Protein AF-A0A1F9WQW7-F1 (afdb_monomer_lite)

Radius of gyration: 19.11 Å; chains: 1; bounding box: 48×45×47 Å

Structure (mmCIF, N/CA/C/O backbone):
data_AF-A0A1F9WQW7-F1
#
_entry.id   AF-A0A1F9WQW7-F1
#
loop_
_atom_site.group_PDB
_atom_site.id
_atom_site.type_symbol
_atom_site.label_atom_id
_atom_site.label_alt_id
_atom_site.label_comp_id
_atom_site.label_asym_id
_atom_site.label_entity_id
_atom_site.label_seq_id
_atom_site.pdbx_PDB_ins_code
_atom_site.Cartn_x
_atom_site.Cartn_y
_atom_site.Cartn_z
_atom_site.occupancy
_atom_site.B_iso_or_equiv
_atom_site.auth_seq_id
_atom_site.auth_comp_id
_atom_site.auth_asym_id
_atom_site.auth_atom_id
_atom_site.pdbx_PDB_model_num
ATOM 1 N N . MET A 1 1 ? -14.491 11.267 7.830 1.00 87.56 1 MET A N 1
ATOM 2 C CA . MET A 1 1 ? -14.422 10.087 6.926 1.00 87.56 1 MET A CA 1
ATOM 3 C C . MET A 1 1 ? -15.070 10.315 5.569 1.00 87.56 1 MET A C 1
ATOM 5 O O . MET A 1 1 ? -14.328 10.381 4.604 1.00 87.56 1 MET A O 1
ATOM 9 N N . ARG A 1 2 ? -16.408 10.404 5.448 1.00 90.81 2 ARG A N 1
ATOM 10 C CA . ARG A 1 2 ? -17.080 10.563 4.139 1.00 90.81 2 ARG A CA 1
ATOM 11 C C . ARG A 1 2 ? -16.592 11.806 3.393 1.00 90.81 2 ARG A C 1
ATOM 13 O O . ARG A 1 2 ? -16.119 11.692 2.269 1.00 90.81 2 ARG A O 1
ATOM 20 N N . GLU A 1 3 ? -16.683 12.964 4.043 1.00 91.69 3 GLU A N 1
ATOM 21 C CA . GLU A 1 3 ? -16.240 14.248 3.486 1.00 91.69 3 GLU A CA 1
ATOM 22 C C . GLU A 1 3 ? -14.750 14.209 3.146 1.00 91.69 3 GLU A C 1
ATOM 24 O O . GLU A 1 3 ? -14.382 14.403 1.995 1.00 91.69 3 GLU A O 1
ATOM 29 N N . THR A 1 4 ? -13.905 13.814 4.101 1.00 91.94 4 THR A N 1
ATOM 30 C CA . THR A 1 4 ? -12.459 13.648 3.904 1.00 91.94 4 THR A CA 1
ATOM 31 C C . THR A 1 4 ? -12.105 12.745 2.721 1.00 91.94 4 THR A C 1
ATOM 33 O O . THR A 1 4 ? -11.249 13.094 1.911 1.00 91.94 4 THR A O 1
ATOM 36 N N . HIS A 1 5 ? -12.758 11.582 2.588 1.00 92.69 5 HIS A N 1
ATOM 37 C CA . HIS A 1 5 ? -12.550 10.668 1.461 1.00 92.69 5 HIS A CA 1
ATOM 38 C C . HIS A 1 5 ? -12.894 11.354 0.147 1.00 92.69 5 HIS A C 1
ATOM 40 O O . HIS A 1 5 ? -12.098 11.306 -0.788 1.00 92.69 5 HIS A O 1
ATOM 46 N N . ASN A 1 6 ? -14.067 11.981 0.083 1.00 92.88 6 ASN A N 1
ATOM 47 C CA . ASN A 1 6 ? -14.560 12.633 -1.120 1.00 92.88 6 ASN A CA 1
ATOM 48 C C . ASN A 1 6 ? -13.647 13.790 -1.552 1.00 92.88 6 ASN A C 1
ATOM 50 O O . ASN A 1 6 ? -13.302 13.876 -2.730 1.00 92.88 6 ASN A O 1
ATOM 54 N N . THR A 1 7 ? -13.172 14.597 -0.600 1.00 92.75 7 THR A N 1
ATOM 55 C CA . THR A 1 7 ? -12.197 15.672 -0.831 1.00 92.75 7 THR A CA 1
ATOM 56 C C . THR A 1 7 ? -10.881 15.125 -1.382 1.00 92.75 7 THR A C 1
ATOM 58 O O . THR A 1 7 ? -10.454 15.512 -2.465 1.00 92.75 7 THR A O 1
ATOM 61 N N . ILE A 1 8 ? -10.268 14.156 -0.697 1.00 89.25 8 ILE A N 1
ATOM 62 C CA . ILE A 1 8 ? -8.972 13.567 -1.084 1.00 89.25 8 ILE A CA 1
ATOM 63 C C . ILE A 1 8 ? -9.035 12.891 -2.455 1.00 89.25 8 ILE A C 1
ATOM 65 O O . ILE A 1 8 ? -8.079 12.904 -3.229 1.00 89.25 8 ILE A O 1
ATOM 69 N N . ARG A 1 9 ? -10.154 12.229 -2.751 1.00 87.56 9 ARG A N 1
ATOM 70 C CA . ARG A 1 9 ? -10.344 11.475 -3.992 1.00 87.56 9 ARG A CA 1
ATOM 71 C C . ARG A 1 9 ? -10.948 12.322 -5.113 1.00 87.56 9 ARG A C 1
ATOM 73 O O . ARG A 1 9 ? -11.071 11.803 -6.219 1.00 87.56 9 ARG A O 1
ATOM 80 N N . ASN A 1 10 ? -11.316 13.573 -4.831 1.00 91.38 10 ASN A N 1
ATOM 81 C CA . ASN A 1 10 ? -12.055 14.466 -5.722 1.00 91.38 10 ASN A CA 1
ATOM 82 C C . ASN A 1 10 ? -13.257 13.763 -6.386 1.00 91.38 10 ASN A C 1
ATOM 84 O O . ASN A 1 10 ? -13.368 13.668 -7.609 1.00 91.38 10 ASN A O 1
ATOM 88 N N . THR A 1 11 ? -14.114 13.152 -5.566 1.00 92.75 11 THR A N 1
ATOM 89 C CA . THR A 1 11 ? -15.250 12.334 -6.021 1.00 92.75 11 THR A CA 1
ATOM 90 C C . THR A 1 11 ? -16.325 12.228 -4.938 1.00 92.75 11 THR A C 1
ATOM 92 O O . THR A 1 11 ? -16.041 12.465 -3.775 1.00 92.75 11 THR A O 1
ATOM 95 N N . ASN A 1 12 ? -17.538 11.791 -5.287 1.00 94.06 12 ASN A N 1
ATOM 96 C CA . ASN A 1 12 ? -18.618 11.478 -4.339 1.00 94.06 12 ASN A CA 1
ATOM 97 C C . ASN A 1 12 ? -18.817 9.958 -4.217 1.00 94.06 12 ASN A C 1
ATOM 99 O O . ASN A 1 12 ? -19.909 9.435 -4.437 1.00 94.06 12 ASN A O 1
ATOM 103 N N . SER A 1 13 ? -17.732 9.221 -3.961 1.00 94.75 13 SER A N 1
ATOM 104 C CA . SER A 1 13 ? -17.704 7.757 -4.106 1.00 94.75 13 SER A CA 1
ATOM 105 C C . SER A 1 13 ? -17.695 6.978 -2.792 1.00 94.75 13 SER A C 1
ATOM 107 O O . SER A 1 13 ? -17.611 5.751 -2.848 1.00 94.75 13 SER A O 1
ATOM 109 N N . TRP A 1 14 ? -17.722 7.643 -1.631 1.00 92.88 14 TRP A N 1
ATOM 110 C CA . TRP A 1 14 ? -17.668 6.955 -0.336 1.00 92.88 14 TRP A CA 1
ATOM 111 C C . TRP A 1 14 ? -18.787 5.915 -0.186 1.00 92.88 14 TRP A C 1
ATOM 113 O O . TRP A 1 14 ? -18.498 4.753 0.083 1.00 92.88 14 TRP A O 1
ATOM 123 N N . ASP A 1 15 ? -20.039 6.304 -0.441 1.00 94.00 15 ASP A N 1
ATOM 124 C CA . ASP A 1 15 ? -21.191 5.397 -0.316 1.00 94.00 15 ASP A CA 1
ATOM 125 C C . ASP A 1 15 ? -21.073 4.204 -1.240 1.00 94.00 15 ASP A C 1
ATOM 127 O O . ASP A 1 15 ? -21.130 3.069 -0.790 1.00 94.00 15 ASP A O 1
ATOM 131 N N . LYS A 1 16 ? -20.764 4.460 -2.514 1.00 95.31 16 LYS A N 1
ATOM 132 C CA . LYS A 1 16 ? -20.564 3.402 -3.506 1.00 95.31 16 LYS A CA 1
ATOM 133 C C . LYS A 1 16 ? -19.487 2.404 -3.071 1.00 95.31 16 LYS A C 1
ATOM 135 O O . LYS A 1 16 ? -19.619 1.212 -3.329 1.00 95.31 16 LYS A O 1
ATOM 140 N N . ALA A 1 17 ? -18.419 2.874 -2.423 1.00 93.06 17 ALA A N 1
ATOM 141 C CA . ALA A 1 17 ? -17.364 2.003 -1.913 1.00 93.06 17 ALA A CA 1
ATOM 142 C C . ALA A 1 17 ? -17.833 1.154 -0.717 1.00 93.06 17 ALA A C 1
ATOM 144 O O . ALA A 1 17 ? -17.478 -0.022 -0.634 1.00 93.06 17 ALA A O 1
ATOM 145 N N . VAL A 1 18 ? -18.632 1.729 0.187 1.00 92.31 18 VAL A N 1
ATOM 146 C CA . VAL A 1 18 ? -19.205 1.027 1.347 1.00 92.31 18 VAL A CA 1
ATOM 147 C C . VAL A 1 18 ? -20.281 0.022 0.918 1.00 92.31 18 VAL A C 1
ATOM 149 O O . VAL A 1 18 ? -20.263 -1.118 1.378 1.00 92.31 18 VAL A O 1
ATOM 152 N N . ASP A 1 19 ? -21.155 0.390 -0.015 1.00 94.12 19 ASP A N 1
ATOM 153 C CA . ASP A 1 19 ? -22.188 -0.494 -0.562 1.00 94.12 19 ASP A CA 1
ATOM 154 C C . ASP A 1 19 ? -21.560 -1.702 -1.263 1.00 94.12 19 ASP A C 1
ATOM 156 O O . ASP A 1 19 ? -21.925 -2.847 -0.992 1.00 94.12 19 ASP A O 1
ATOM 160 N N . LEU A 1 20 ? -20.539 -1.467 -2.098 1.00 94.00 20 LEU A N 1
ATOM 161 C CA . LEU A 1 20 ? -19.798 -2.541 -2.759 1.00 94.00 20 LEU A CA 1
ATOM 162 C C . LEU A 1 20 ? -19.117 -3.467 -1.744 1.00 94.00 20 LEU A C 1
ATOM 164 O O . LEU A 1 20 ? -19.114 -4.684 -1.916 1.00 94.00 20 LEU A O 1
ATOM 168 N N . LEU A 1 21 ? -18.542 -2.915 -0.676 1.00 92.25 21 LEU A N 1
ATOM 169 C CA . LEU A 1 21 ? -17.948 -3.700 0.404 1.00 92.25 21 LEU A CA 1
ATOM 170 C C . LEU A 1 21 ? -18.985 -4.638 1.048 1.00 92.25 21 LEU A C 1
ATOM 172 O O . LEU A 1 21 ? -18.699 -5.827 1.233 1.00 92.25 21 LEU A O 1
ATOM 176 N N . TYR A 1 22 ? -20.187 -4.139 1.347 1.00 92.19 22 TYR A N 1
ATOM 177 C CA . TYR A 1 22 ? -21.267 -4.966 1.881 1.00 92.19 22 TYR A CA 1
ATOM 178 C C . TYR A 1 22 ? -21.748 -6.011 0.871 1.00 92.19 22 TYR A C 1
ATOM 180 O O . TYR A 1 22 ? -21.942 -7.166 1.259 1.00 92.19 22 TYR A O 1
ATOM 188 N N . GLU A 1 23 ? -21.868 -5.669 -0.414 1.00 93.06 23 GLU A N 1
ATOM 189 C CA . GLU A 1 23 ? -22.222 -6.633 -1.463 1.00 93.06 23 GLU A CA 1
ATOM 190 C C . GLU A 1 23 ? -21.177 -7.761 -1.547 1.00 93.06 23 GLU A C 1
ATOM 192 O O . GLU A 1 23 ? -21.521 -8.943 -1.507 1.00 93.06 23 GLU A O 1
ATOM 197 N N . LEU A 1 24 ? -19.885 -7.421 -1.581 1.00 92.44 24 LEU A N 1
ATOM 198 C CA . LEU A 1 24 ? -18.782 -8.386 -1.651 1.00 92.44 24 LEU A CA 1
ATOM 199 C C . LEU A 1 24 ? -18.751 -9.347 -0.456 1.00 92.44 24 LEU A C 1
ATOM 201 O O . LEU A 1 24 ? -18.509 -10.549 -0.629 1.00 92.44 24 LEU A O 1
ATOM 205 N N . LYS A 1 25 ? -19.036 -8.834 0.743 1.00 88.00 25 LYS A N 1
ATOM 206 C CA . LYS A 1 25 ? -19.073 -9.622 1.979 1.00 88.00 25 LYS A CA 1
ATOM 207 C C . LYS A 1 25 ? -20.306 -10.525 2.051 1.00 88.00 25 LYS A C 1
ATOM 209 O O . LYS A 1 25 ? -20.178 -11.702 2.379 1.00 88.00 25 LYS A O 1
ATOM 214 N N . THR A 1 26 ? -21.488 -9.991 1.749 1.00 89.31 26 THR A N 1
ATOM 215 C CA . THR A 1 26 ? -22.767 -10.698 1.944 1.00 89.31 26 THR A CA 1
ATOM 216 C C . THR A 1 26 ? -23.074 -11.667 0.807 1.00 89.31 26 THR A C 1
ATOM 218 O O . THR A 1 26 ? -23.331 -12.845 1.052 1.00 89.31 26 THR A O 1
ATOM 221 N N . LYS A 1 27 ? -22.996 -11.196 -0.440 1.00 89.75 27 LYS A N 1
ATOM 222 C CA . LYS A 1 27 ? -23.406 -11.952 -1.627 1.00 89.75 27 LYS A CA 1
ATOM 223 C C . LYS A 1 27 ? -22.350 -12.956 -2.059 1.00 89.75 27 LYS A C 1
ATOM 225 O O . LYS A 1 27 ? -22.670 -14.100 -2.363 1.00 89.75 27 LYS A O 1
ATOM 230 N N . TYR A 1 28 ? -21.085 -12.542 -2.072 1.00 83.19 28 TYR A N 1
ATOM 231 C CA . TYR A 1 28 ? -20.010 -13.361 -2.637 1.00 83.19 28 TYR A CA 1
ATOM 232 C C . TYR A 1 28 ? -19.144 -14.054 -1.581 1.00 83.19 28 TYR A C 1
ATOM 234 O O . TYR A 1 28 ? -18.259 -14.831 -1.952 1.00 83.19 28 TYR A O 1
ATOM 242 N N . LYS A 1 29 ? -19.377 -13.770 -0.286 1.00 84.31 29 LYS A N 1
ATOM 243 C CA . LYS A 1 29 ? -18.592 -14.278 0.855 1.00 84.31 29 LYS A CA 1
ATOM 244 C C . LYS A 1 29 ? -17.084 -14.153 0.613 1.00 84.31 29 LYS A C 1
ATOM 246 O O . LYS A 1 29 ? -16.302 -15.034 0.970 1.00 84.31 29 LYS A O 1
ATOM 251 N N . LYS A 1 30 ? -16.672 -13.084 -0.078 1.00 79.31 30 LYS A N 1
ATOM 252 C CA . LYS A 1 30 ? -15.271 -12.869 -0.432 1.00 79.31 30 LYS A CA 1
ATOM 253 C C . LYS A 1 30 ? -14.541 -12.279 0.757 1.00 79.31 30 LYS A C 1
ATOM 255 O O . LYS A 1 30 ? -15.079 -11.468 1.506 1.00 79.31 30 LYS A O 1
ATOM 260 N N . PHE A 1 31 ? -13.277 -12.657 0.881 1.00 85.25 31 PHE A N 1
ATOM 261 C CA . PHE A 1 31 ? -12.364 -11.960 1.763 1.00 85.25 31 PHE A CA 1
ATOM 262 C C . PHE A 1 31 ? -12.099 -10.565 1.187 1.00 85.25 31 PHE A C 1
ATOM 264 O O . PHE A 1 31 ? -11.465 -10.434 0.139 1.00 85.25 31 PHE A O 1
ATOM 271 N N . VAL A 1 32 ? -12.615 -9.536 1.856 1.00 89.94 32 VAL A N 1
ATOM 272 C CA . VAL A 1 32 ? -12.411 -8.134 1.484 1.00 89.94 32 VAL A CA 1
ATOM 273 C C . VAL A 1 32 ? -11.522 -7.480 2.527 1.00 89.94 32 VAL A C 1
ATOM 275 O O . VAL A 1 32 ? -11.743 -7.631 3.725 1.00 89.94 32 VAL A O 1
ATOM 278 N N . LYS A 1 33 ? -10.517 -6.742 2.058 1.00 90.75 33 LYS A N 1
ATOM 279 C CA . LYS A 1 33 ? -9.610 -5.959 2.894 1.00 90.75 33 LYS A CA 1
ATOM 280 C C . LYS A 1 33 ? -9.701 -4.500 2.473 1.00 90.75 33 LYS A C 1
ATOM 282 O O . LYS A 1 33 ? -9.656 -4.207 1.280 1.00 90.75 33 LYS A O 1
ATOM 287 N N . LEU A 1 34 ? -9.808 -3.590 3.435 1.00 91.94 34 LEU A N 1
ATOM 288 C CA . LEU A 1 34 ? -9.781 -2.156 3.150 1.00 91.94 34 LEU A CA 1
ATOM 289 C C . LEU A 1 34 ? -8.332 -1.680 3.122 1.00 91.94 34 LEU A C 1
ATOM 291 O O . LEU A 1 34 ? -7.584 -1.951 4.055 1.00 91.94 34 LEU A O 1
ATOM 295 N N . ALA A 1 35 ? -7.932 -0.951 2.084 1.00 92.00 35 ALA A N 1
ATOM 296 C CA . ALA A 1 35 ? -6.632 -0.291 2.048 1.00 92.00 35 ALA A CA 1
ATOM 297 C C . ALA A 1 35 ? -6.767 1.163 2.521 1.00 92.00 35 ALA A C 1
ATOM 299 O O . ALA A 1 35 ? -7.525 1.940 1.939 1.00 92.00 35 ALA A O 1
ATOM 300 N N . PHE A 1 36 ? -6.023 1.534 3.559 1.00 91.38 36 PHE A N 1
ATOM 301 C CA . PHE A 1 36 ? -5.979 2.886 4.101 1.00 91.38 36 PHE A CA 1
ATOM 302 C C . PHE A 1 36 ? -4.571 3.461 3.968 1.00 91.38 36 PHE A C 1
ATOM 304 O O . PHE A 1 36 ? -3.593 2.872 4.431 1.00 91.38 36 PHE A O 1
ATOM 311 N N . VAL A 1 37 ? -4.477 4.621 3.321 1.00 88.75 37 VAL A N 1
ATOM 312 C CA . VAL A 1 37 ? -3.225 5.363 3.173 1.00 88.75 37 VAL A CA 1
ATOM 313 C C . VAL A 1 37 ? -3.259 6.528 4.153 1.00 88.75 37 VAL A C 1
ATOM 315 O O . VAL A 1 37 ? -4.084 7.430 3.998 1.00 88.75 37 VAL A O 1
ATOM 318 N N . PHE A 1 38 ? -2.376 6.498 5.149 1.00 87.25 38 PHE A N 1
ATOM 319 C CA . PHE A 1 38 ? -2.151 7.623 6.046 1.00 87.25 38 PHE A CA 1
ATOM 320 C C . PHE A 1 38 ? -1.551 8.787 5.271 1.00 87.25 38 PHE A C 1
ATOM 322 O O . PHE A 1 38 ? -0.525 8.622 4.615 1.00 87.25 38 PHE A O 1
ATOM 329 N N . GLN A 1 39 ? -2.159 9.955 5.405 1.00 86.44 39 GLN A N 1
ATOM 330 C CA . GLN A 1 39 ? -1.690 11.230 4.873 1.00 86.44 39 GLN A CA 1
ATOM 331 C C . GLN A 1 39 ? -2.126 12.353 5.819 1.00 86.44 39 GLN A C 1
ATOM 333 O O . GLN A 1 39 ? -2.929 12.131 6.732 1.00 86.44 39 GLN A O 1
ATOM 338 N N . LYS A 1 40 ? -1.574 13.550 5.610 1.00 85.38 40 LYS A N 1
ATOM 339 C CA . LYS A 1 40 ? -1.803 14.724 6.463 1.00 85.38 40 LYS A CA 1
ATOM 340 C C . LYS A 1 40 ? -3.292 15.017 6.684 1.00 85.38 40 LYS A C 1
ATOM 342 O O . LYS A 1 40 ? -3.692 15.315 7.800 1.00 85.38 40 LYS A O 1
ATOM 347 N N . ASP A 1 41 ? -4.115 14.819 5.659 1.00 88.25 41 ASP A N 1
ATOM 348 C CA . ASP A 1 41 ? -5.524 15.226 5.698 1.00 88.25 41 ASP A CA 1
ATOM 349 C C . ASP A 1 41 ? -6.470 14.176 6.301 1.00 88.25 41 ASP A C 1
ATOM 351 O O . ASP A 1 41 ? -7.641 14.465 6.526 1.00 88.25 41 ASP A O 1
ATOM 355 N N . ASN A 1 42 ? -6.011 12.940 6.548 1.00 90.06 42 ASN A N 1
ATOM 356 C CA . ASN A 1 42 ? -6.899 11.855 6.992 1.00 90.06 42 ASN A CA 1
ATOM 357 C C . ASN A 1 42 ? -6.392 11.023 8.173 1.00 90.06 42 ASN A C 1
ATOM 359 O O . ASN A 1 42 ? -7.074 10.082 8.574 1.00 90.06 42 ASN A O 1
ATOM 363 N N . TYR A 1 43 ? -5.220 11.309 8.741 1.00 86.06 43 TYR A N 1
ATOM 364 C CA . TYR A 1 43 ? -4.679 10.440 9.789 1.00 86.06 43 TYR A CA 1
ATOM 365 C C . TYR A 1 43 ? -5.564 10.388 11.046 1.00 86.06 43 TYR A C 1
ATOM 367 O O . TYR A 1 43 ? -5.665 9.334 11.671 1.00 86.06 43 TYR A O 1
ATOM 375 N N . LEU A 1 44 ? -6.268 11.477 11.374 1.00 86.19 44 LEU A N 1
ATOM 376 C CA . LEU A 1 44 ? -7.211 11.535 12.500 1.00 86.19 44 LEU A CA 1
ATOM 377 C C . LEU A 1 44 ? -8.513 10.764 12.240 1.00 86.19 44 LEU A C 1
ATOM 379 O O . LEU A 1 44 ? -9.107 10.210 13.169 1.00 86.19 44 LEU A O 1
ATOM 383 N N . ASP A 1 45 ? -8.925 10.647 10.975 1.00 90.38 45 ASP A N 1
ATOM 384 C CA . ASP A 1 45 ? -10.104 9.867 10.578 1.00 90.38 45 ASP A CA 1
ATOM 385 C C . ASP A 1 45 ? -9.954 8.373 10.886 1.00 90.38 45 ASP A C 1
ATOM 387 O O . ASP A 1 45 ? -10.947 7.640 10.944 1.00 90.38 45 ASP A O 1
ATOM 391 N N . PHE A 1 46 ? -8.723 7.920 11.130 1.00 89.75 46 PHE A N 1
ATOM 392 C CA . PHE A 1 46 ? -8.438 6.544 11.492 1.00 89.75 46 PHE A CA 1
ATOM 393 C C . PHE A 1 46 ? -9.201 6.086 12.744 1.00 89.75 46 PHE A C 1
ATOM 395 O O . PHE A 1 46 ? -9.605 4.929 12.812 1.00 89.75 46 PHE A O 1
ATOM 402 N N . ASN A 1 47 ? -9.463 6.965 13.716 1.00 88.50 47 ASN A N 1
ATOM 403 C CA . ASN A 1 47 ? -10.217 6.592 14.921 1.00 88.50 47 ASN A CA 1
ATOM 404 C C . ASN A 1 47 ? -11.665 6.201 14.601 1.00 88.50 47 ASN A C 1
ATOM 406 O O . ASN A 1 47 ? -12.218 5.266 15.180 1.00 88.50 47 ASN A O 1
ATOM 410 N N . THR A 1 48 ? -12.282 6.906 13.658 1.00 92.19 48 THR A N 1
ATOM 411 C CA . THR A 1 48 ? -13.628 6.584 13.180 1.00 92.19 48 THR A CA 1
ATOM 412 C C . THR A 1 48 ? -13.592 5.325 12.316 1.00 92.19 48 THR A C 1
ATOM 414 O O . THR A 1 48 ? -14.437 4.441 12.471 1.00 92.19 48 THR A O 1
ATOM 417 N N . LEU A 1 49 ? -12.573 5.201 11.458 1.00 91.69 49 LEU A N 1
ATOM 418 C CA . LEU A 1 49 ? -12.390 4.036 10.596 1.00 91.69 49 LEU A CA 1
ATOM 419 C C . LEU A 1 49 ? -12.162 2.762 11.411 1.00 91.69 49 LEU A C 1
ATOM 421 O O . LEU A 1 49 ? -12.773 1.741 11.128 1.00 91.69 49 LEU A O 1
ATOM 425 N N . SER A 1 50 ? -11.332 2.801 12.451 1.00 91.12 50 SER A N 1
ATOM 426 C CA . SER A 1 50 ? -11.012 1.627 13.264 1.00 91.12 50 SER A CA 1
ATOM 427 C C . SER A 1 50 ? -12.246 1.069 13.975 1.00 91.12 50 SER A C 1
ATOM 429 O O . SER A 1 50 ? -12.441 -0.145 13.994 1.00 91.12 50 SER A O 1
ATOM 431 N N . LYS A 1 51 ? -13.130 1.939 14.483 1.00 92.81 51 LYS A N 1
ATOM 432 C CA . LYS A 1 51 ? -14.426 1.542 15.059 1.00 92.81 51 LYS A CA 1
ATOM 433 C C . LYS A 1 51 ? -15.312 0.847 14.029 1.00 92.81 51 LYS A C 1
ATOM 435 O O . LYS A 1 51 ? -15.869 -0.208 14.326 1.00 92.81 51 LYS A O 1
ATOM 440 N N . PHE A 1 52 ? -15.403 1.406 12.821 1.00 92.50 52 PHE A N 1
ATOM 441 C CA . PHE A 1 52 ? -16.128 0.789 11.710 1.00 92.50 52 PHE A CA 1
ATOM 442 C C . PHE A 1 52 ? -15.558 -0.598 11.370 1.00 92.50 52 PHE A C 1
ATOM 444 O O . PHE A 1 52 ? -16.295 -1.577 11.340 1.00 92.50 52 PHE A O 1
ATOM 451 N N . MET A 1 53 ? -14.238 -0.713 11.221 1.00 91.81 53 MET A N 1
ATOM 452 C CA . MET A 1 53 ? -13.571 -1.967 10.855 1.00 91.81 53 MET A CA 1
ATOM 453 C C . MET A 1 53 ? -13.735 -3.060 11.915 1.00 91.81 53 MET A C 1
ATOM 455 O O . MET A 1 53 ? -13.977 -4.211 11.560 1.00 91.81 53 MET A O 1
ATOM 459 N N . LYS A 1 54 ? -13.665 -2.703 13.206 1.00 92.94 54 LYS A N 1
ATOM 460 C CA . LYS A 1 54 ? -13.956 -3.621 14.321 1.00 92.94 54 LYS A CA 1
ATOM 461 C C . LYS A 1 54 ? -15.391 -4.121 14.276 1.00 92.94 54 LYS A C 1
ATOM 463 O O . LYS A 1 54 ? -15.612 -5.325 14.316 1.00 92.94 54 LYS A O 1
ATOM 468 N N . LYS A 1 55 ? -16.353 -3.194 14.181 1.00 93.50 55 LYS A N 1
ATOM 469 C CA . LYS A 1 55 ? -17.785 -3.515 14.140 1.00 93.50 55 LYS A CA 1
ATOM 470 C C . LYS A 1 55 ? -18.095 -4.478 12.997 1.00 93.50 55 LYS A C 1
ATOM 472 O O . LYS A 1 55 ? -18.842 -5.431 13.174 1.00 93.50 55 LYS A O 1
ATOM 477 N N . GLU A 1 56 ? -17.507 -4.224 11.836 1.00 90.69 56 GLU A N 1
ATOM 478 C CA . GLU A 1 56 ? -17.774 -4.997 10.630 1.00 90.69 56 GLU A CA 1
ATOM 479 C C . GLU A 1 56 ? -16.871 -6.230 10.475 1.00 90.69 56 GLU A C 1
ATOM 481 O O . GLU A 1 56 ? -17.074 -7.012 9.544 1.00 90.69 56 GLU A O 1
ATOM 486 N N . GLY A 1 57 ? -15.879 -6.427 11.348 1.00 91.62 57 GLY A N 1
ATOM 487 C CA . GLY A 1 57 ? -14.909 -7.519 11.237 1.00 91.62 57 GLY A CA 1
ATOM 488 C C . GLY A 1 57 ? -14.137 -7.500 9.915 1.00 91.62 57 GLY A C 1
ATOM 489 O O . GLY A 1 57 ? -13.914 -8.550 9.314 1.00 91.62 57 GLY A O 1
ATOM 490 N N . ILE A 1 58 ? -13.791 -6.311 9.412 1.00 91.50 58 ILE A N 1
ATOM 491 C CA . ILE A 1 58 ? -13.104 -6.157 8.124 1.00 91.50 58 ILE A CA 1
ATOM 492 C C . ILE A 1 58 ? -11.609 -5.966 8.388 1.00 91.50 58 ILE A C 1
ATOM 494 O O . ILE A 1 58 ? -11.230 -5.055 9.126 1.00 91.50 58 ILE A O 1
ATOM 498 N N . PRO A 1 59 ? -10.733 -6.778 7.779 1.00 92.50 59 PRO A N 1
ATOM 499 C CA . PRO A 1 59 ? -9.297 -6.560 7.855 1.00 92.50 59 PRO A CA 1
ATOM 500 C C . PRO A 1 59 ? -8.871 -5.268 7.151 1.00 92.50 59 PRO A C 1
ATOM 502 O O . PRO A 1 59 ? -9.450 -4.867 6.137 1.00 92.50 59 PRO A O 1
ATOM 505 N N . ILE A 1 60 ? -7.798 -4.644 7.633 1.00 91.94 60 ILE A N 1
ATOM 506 C CA . ILE A 1 60 ? -7.265 -3.397 7.075 1.00 91.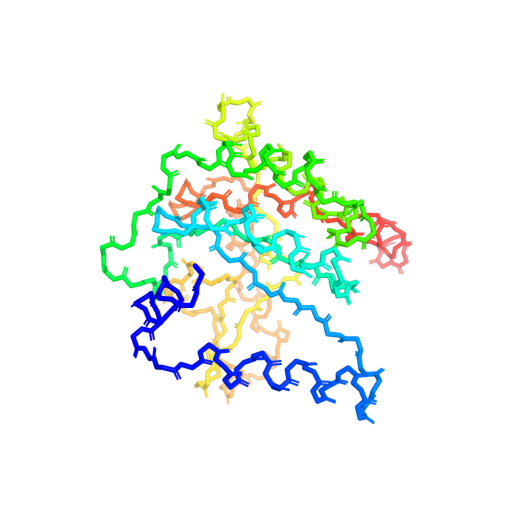94 60 ILE A CA 1
ATOM 507 C C . ILE A 1 60 ? -5.814 -3.548 6.632 1.00 91.94 60 ILE A C 1
ATOM 509 O O . ILE A 1 60 ? -4.995 -4.196 7.285 1.00 91.94 60 ILE A O 1
ATOM 513 N N . ASP A 1 61 ? -5.483 -2.978 5.477 1.00 90.44 61 ASP A N 1
ATOM 514 C CA . ASP A 1 61 ? -4.115 -2.820 5.011 1.00 90.44 61 ASP A CA 1
ATOM 515 C C . ASP A 1 61 ? -3.725 -1.359 5.123 1.00 90.44 61 ASP A C 1
ATOM 517 O O . ASP A 1 61 ? -4.361 -0.490 4.538 1.00 90.44 61 ASP A O 1
ATOM 521 N N . ILE A 1 62 ? -2.680 -1.095 5.895 1.00 88.38 62 ILE A N 1
ATOM 522 C CA . ILE A 1 62 ? -2.266 0.267 6.204 1.00 88.38 62 ILE A CA 1
ATOM 523 C C . ILE A 1 62 ? -0.974 0.574 5.465 1.00 88.38 62 ILE A C 1
ATOM 525 O O . ILE A 1 62 ? -0.011 -0.204 5.490 1.00 88.38 62 ILE A O 1
ATOM 529 N N . LEU A 1 63 ? -0.966 1.721 4.805 1.00 84.62 63 LEU A N 1
ATOM 530 C CA . LEU A 1 63 ? 0.167 2.259 4.074 1.00 84.62 63 LEU A CA 1
ATOM 531 C C . LEU A 1 63 ? 0.424 3.677 4.573 1.00 84.62 63 LEU A C 1
ATOM 533 O O . LEU A 1 63 ? -0.513 4.424 4.837 1.00 84.62 63 LEU A O 1
ATOM 537 N N . CYS A 1 64 ? 1.686 4.061 4.691 1.00 80.88 64 CYS A N 1
ATOM 538 C CA . CYS A 1 64 ? 2.038 5.465 4.871 1.00 80.88 64 CYS A CA 1
ATOM 539 C C . CYS A 1 64 ? 2.203 6.096 3.493 1.00 80.88 64 CYS A C 1
ATOM 541 O O . CYS A 1 64 ? 2.825 5.486 2.614 1.00 80.88 64 CYS A O 1
ATOM 543 N N . TYR A 1 65 ? 1.640 7.288 3.297 1.00 80.19 65 TYR A N 1
ATOM 544 C CA . TYR A 1 65 ? 1.852 8.038 2.073 1.00 80.19 65 TYR A CA 1
ATOM 545 C C . TYR A 1 65 ? 3.350 8.302 1.872 1.00 80.19 65 TYR A C 1
ATOM 547 O O . TYR A 1 65 ? 4.130 8.448 2.816 1.00 80.19 65 TYR A O 1
ATOM 555 N N . SER A 1 66 ? 3.756 8.288 0.610 1.00 71.06 66 SER A N 1
ATOM 556 C CA . SER A 1 66 ? 5.102 8.622 0.183 1.00 71.06 66 SER A CA 1
ATOM 557 C C . SER A 1 66 ? 4.969 9.422 -1.098 1.00 71.06 66 SER A C 1
ATOM 559 O O . SER A 1 66 ? 4.328 8.970 -2.042 1.00 71.06 66 SER A O 1
ATOM 561 N N . SER A 1 67 ? 5.617 10.580 -1.139 1.00 64.56 67 SER A N 1
ATOM 562 C CA . SER A 1 67 ? 5.616 11.518 -2.269 1.00 64.56 67 SER A CA 1
ATOM 563 C C . SER A 1 67 ? 6.319 11.010 -3.541 1.00 64.56 67 SER A C 1
ATOM 565 O O . SER A 1 67 ? 6.561 11.777 -4.468 1.00 64.56 67 SER A O 1
ATOM 567 N N . GLY A 1 68 ? 6.674 9.724 -3.617 1.00 61.16 68 GLY A N 1
ATOM 568 C CA . GLY A 1 68 ? 7.291 9.134 -4.804 1.00 61.16 68 GLY A CA 1
ATOM 569 C C . GLY A 1 68 ? 6.268 8.756 -5.881 1.00 61.16 68 GLY A C 1
ATOM 570 O O . GLY A 1 68 ? 5.281 8.083 -5.593 1.00 61.16 68 GLY A O 1
ATOM 571 N N . GLY A 1 69 ? 6.552 9.098 -7.143 1.00 62.44 69 GLY A N 1
ATOM 572 C CA . GLY A 1 69 ? 5.755 8.693 -8.310 1.00 62.44 69 GLY A CA 1
ATOM 573 C C . GLY A 1 69 ? 4.662 9.700 -8.683 1.00 62.44 69 GLY A C 1
ATOM 574 O O . GLY A 1 69 ? 4.896 10.901 -8.650 1.00 62.44 69 GLY A O 1
ATOM 575 N N . MET A 1 70 ? 3.472 9.207 -9.052 1.00 57.47 70 MET A N 1
ATOM 576 C CA . MET A 1 70 ? 2.303 10.023 -9.438 1.00 57.47 70 MET A CA 1
ATOM 577 C C . MET A 1 70 ? 1.445 10.455 -8.232 1.00 57.47 70 MET A C 1
ATOM 579 O O . MET A 1 70 ? 0.218 10.474 -8.320 1.00 57.47 70 MET A O 1
ATOM 583 N N . GLY A 1 71 ? 2.066 10.729 -7.080 1.00 62.41 71 GLY A N 1
ATOM 584 C CA . GLY A 1 71 ? 1.351 11.332 -5.950 1.00 62.41 71 GLY A CA 1
ATOM 585 C C . GLY A 1 71 ? 0.736 12.672 -6.366 1.00 62.41 71 GLY A C 1
ATOM 586 O O . GLY A 1 71 ? 1.275 13.343 -7.248 1.00 62.41 71 GLY A O 1
ATOM 587 N N . GLN A 1 72 ? -0.402 13.054 -5.778 1.00 57.97 72 GLN A N 1
ATOM 588 C CA . GLN A 1 72 ? -0.994 14.352 -6.096 1.00 57.97 72 GLN A CA 1
ATOM 589 C C . GLN A 1 72 ? -0.020 15.478 -5.694 1.00 57.97 72 GLN A C 1
ATOM 591 O O . GLN A 1 72 ? 0.572 15.421 -4.610 1.00 57.97 72 GLN A O 1
ATOM 596 N N . PRO A 1 73 ? 0.177 16.499 -6.548 1.00 54.12 73 PRO A N 1
ATOM 597 C CA . PRO A 1 73 ? 0.927 17.691 -6.171 1.00 54.12 73 PRO A CA 1
ATOM 598 C C . PRO A 1 73 ? 0.341 18.306 -4.892 1.00 54.12 73 PRO A C 1
ATOM 600 O O . PRO A 1 73 ? -0.870 18.476 -4.794 1.00 54.12 73 PRO A O 1
ATOM 603 N N . GLY A 1 74 ? 1.190 18.618 -3.910 1.00 56.06 74 GLY A N 1
ATOM 604 C CA . GLY A 1 74 ? 0.767 19.197 -2.625 1.00 56.06 74 GLY A CA 1
ATOM 605 C C . GLY A 1 74 ? 0.439 18.184 -1.522 1.00 56.06 74 GLY A C 1
ATOM 606 O O . GLY A 1 74 ? 0.280 18.579 -0.372 1.00 56.06 74 GLY A O 1
ATOM 607 N N . SER A 1 75 ? 0.404 16.882 -1.816 1.00 59.25 75 SER A N 1
ATOM 608 C CA . SER A 1 75 ? 0.323 15.861 -0.770 1.00 59.25 75 SER A CA 1
ATOM 609 C C . SER A 1 75 ? 1.658 15.768 -0.025 1.00 59.25 75 SER A C 1
ATOM 611 O O . SER A 1 75 ? 2.665 15.296 -0.564 1.00 59.25 75 SER A O 1
ATOM 613 N N . GLU A 1 76 ? 1.664 16.232 1.219 1.00 61.00 76 GLU A N 1
ATOM 614 C CA . GLU A 1 76 ? 2.834 16.227 2.093 1.00 61.00 76 GLU A CA 1
ATOM 615 C C . GLU A 1 76 ? 2.930 14.932 2.906 1.00 61.00 76 GLU A C 1
ATOM 617 O O . GLU A 1 76 ? 1.935 14.265 3.209 1.00 61.00 76 GLU A O 1
ATOM 622 N N . ASP A 1 77 ? 4.157 14.582 3.295 1.00 65.12 77 ASP A N 1
ATOM 623 C CA . ASP A 1 77 ? 4.358 13.578 4.332 1.00 65.12 77 ASP A CA 1
ATOM 624 C C . ASP A 1 77 ? 3.662 14.049 5.618 1.00 65.12 77 ASP A C 1
ATOM 626 O O . ASP A 1 77 ? 3.877 15.173 6.066 1.00 65.12 77 ASP A O 1
ATOM 630 N N . CYS A 1 78 ? 2.833 13.192 6.220 1.00 66.81 78 CYS A N 1
ATOM 631 C CA . CYS A 1 78 ? 2.174 13.513 7.482 1.00 66.81 78 CYS A CA 1
ATOM 632 C C . CYS A 1 78 ? 3.231 13.722 8.588 1.00 66.81 78 CYS A C 1
ATOM 634 O O . CYS A 1 78 ? 3.979 12.783 8.883 1.00 66.81 78 CYS A O 1
ATOM 636 N N . PRO A 1 79 ? 3.321 14.907 9.218 1.00 63.34 79 PRO A N 1
ATOM 637 C CA . PRO A 1 79 ? 4.248 15.116 10.332 1.00 63.34 79 PRO A CA 1
ATOM 638 C C . PRO A 1 79 ? 3.923 14.192 11.521 1.00 63.34 79 PRO A C 1
ATOM 640 O O . PRO A 1 79 ? 4.836 13.708 12.189 1.00 63.34 79 PRO A O 1
ATOM 643 N N . ASP A 1 80 ? 2.649 13.817 11.680 1.00 75.06 80 ASP A N 1
ATOM 644 C CA . ASP A 1 80 ? 2.127 13.070 12.831 1.00 75.06 80 ASP A CA 1
ATOM 645 C C . ASP A 1 80 ? 1.876 11.580 12.534 1.00 75.06 80 ASP A C 1
ATOM 647 O O . ASP A 1 80 ? 1.035 10.924 13.155 1.00 75.06 80 ASP A O 1
ATOM 651 N N . TYR A 1 81 ? 2.614 10.987 11.585 1.00 77.62 81 TYR A N 1
ATOM 652 C CA . TYR A 1 81 ? 2.500 9.549 11.286 1.00 77.62 81 TYR A CA 1
ATOM 653 C C . TYR A 1 81 ? 2.640 8.667 12.528 1.00 77.62 81 TYR A C 1
ATOM 655 O O . TYR A 1 81 ? 2.024 7.605 12.595 1.00 77.62 81 TYR A O 1
ATOM 663 N N . LYS A 1 82 ? 3.467 9.083 13.491 1.00 82.94 82 LYS A N 1
ATOM 664 C CA . LYS A 1 82 ? 3.697 8.338 14.727 1.00 82.94 82 LYS A CA 1
ATOM 665 C C . LYS A 1 82 ? 2.404 8.161 15.520 1.00 82.94 82 LYS A C 1
ATOM 667 O O . LYS A 1 82 ? 2.100 7.033 15.897 1.00 82.94 82 LYS A O 1
ATOM 672 N N . ASP A 1 83 ? 1.636 9.228 15.698 1.00 86.12 83 ASP A N 1
ATOM 673 C CA . ASP A 1 83 ? 0.402 9.197 16.482 1.00 86.12 83 ASP A CA 1
ATOM 674 C C . ASP A 1 83 ? -0.670 8.374 15.769 1.00 86.12 83 ASP A C 1
ATOM 676 O O . ASP A 1 83 ? -1.352 7.554 16.386 1.00 86.12 83 ASP A O 1
ATOM 680 N N . GLY A 1 84 ? -0.754 8.504 14.440 1.00 85.31 84 GLY A N 1
ATOM 681 C CA . GLY A 1 84 ? -1.595 7.640 13.611 1.00 85.31 84 GLY A CA 1
ATOM 682 C C . GLY A 1 84 ? -1.235 6.157 13.761 1.00 85.31 84 GLY A C 1
ATOM 683 O O . GLY A 1 84 ? -2.113 5.327 13.987 1.00 85.31 84 GLY A O 1
ATOM 684 N N . ILE A 1 85 ? 0.056 5.816 13.693 1.00 88.38 85 ILE A N 1
ATOM 685 C CA . ILE A 1 85 ? 0.549 4.442 13.868 1.00 88.38 85 ILE A CA 1
ATOM 686 C C . ILE A 1 85 ? 0.268 3.922 15.283 1.00 88.38 85 ILE A C 1
ATOM 688 O O . ILE A 1 85 ? -0.176 2.784 15.433 1.00 88.38 85 ILE A O 1
ATOM 692 N N . ASP A 1 86 ? 0.506 4.727 16.315 1.00 90.69 86 ASP A N 1
ATOM 693 C CA . ASP A 1 86 ? 0.267 4.327 17.703 1.00 90.69 86 ASP A CA 1
ATOM 694 C C . ASP A 1 86 ? -1.221 4.086 17.964 1.00 90.69 86 ASP A C 1
ATOM 696 O O . ASP A 1 86 ? -1.581 3.073 18.570 1.00 90.69 86 ASP A O 1
ATOM 700 N N . ASN A 1 87 ? -2.094 4.929 17.409 1.00 89.00 87 ASN A N 1
ATOM 701 C CA . ASN A 1 87 ? -3.537 4.708 17.446 1.00 89.00 87 ASN A CA 1
ATOM 702 C C . ASN A 1 87 ? -3.925 3.401 16.740 1.00 89.00 87 ASN A C 1
ATOM 704 O O . ASN A 1 87 ? -4.724 2.642 17.273 1.00 89.00 87 ASN A O 1
ATOM 708 N N . VAL A 1 88 ? -3.333 3.065 15.590 1.00 89.25 88 VAL A N 1
ATOM 709 C CA . VAL A 1 88 ? -3.586 1.770 14.925 1.00 89.25 88 VAL A CA 1
ATOM 710 C C . VAL A 1 88 ? -3.234 0.601 15.822 1.00 89.25 88 VAL A C 1
ATOM 712 O O . VAL A 1 88 ? -4.047 -0.305 15.994 1.00 89.25 88 VAL A O 1
ATOM 715 N N . LEU A 1 89 ? -2.011 0.611 16.350 1.00 90.56 89 LEU A N 1
ATOM 716 C CA . LEU A 1 89 ? -1.461 -0.501 17.115 1.00 90.56 89 LEU A CA 1
ATOM 717 C C . LEU A 1 89 ? -2.167 -0.686 18.461 1.00 90.56 89 LEU A C 1
ATOM 719 O O . LEU A 1 89 ? -2.181 -1.802 18.974 1.00 90.56 89 LEU A O 1
ATOM 723 N N . ARG A 1 90 ? -2.732 0.388 19.025 1.00 92.88 90 ARG A N 1
ATOM 724 C CA . ARG A 1 90 ? -3.545 0.341 20.243 1.00 92.88 90 ARG A CA 1
ATOM 725 C C . ARG A 1 90 ? -4.977 -0.089 19.957 1.00 92.88 90 ARG A C 1
ATOM 727 O O . ARG A 1 90 ? -5.526 -0.905 20.688 1.00 92.88 90 ARG A O 1
ATOM 734 N N . GLU A 1 91 ? -5.595 0.497 18.936 1.00 91.50 91 GLU A N 1
ATOM 735 C CA . GLU A 1 91 ? -7.023 0.329 18.723 1.00 91.50 91 GLU A CA 1
ATOM 736 C C . GLU A 1 91 ? -7.334 -0.994 18.035 1.00 91.50 91 GLU A C 1
ATOM 738 O O . GLU A 1 91 ? -8.212 -1.709 18.500 1.00 91.50 91 GLU A O 1
ATOM 743 N N . LEU A 1 92 ? -6.680 -1.346 16.931 1.00 91.94 92 LEU A N 1
ATOM 744 C CA . LEU A 1 92 ? -7.104 -2.504 16.146 1.00 91.94 92 LEU A CA 1
ATOM 745 C C . LEU A 1 92 ? -6.513 -3.822 16.673 1.00 91.94 92 LEU A C 1
ATOM 747 O O . LEU A 1 92 ? -5.314 -3.894 16.945 1.00 91.94 92 LEU A O 1
ATOM 751 N N . PRO A 1 93 ? -7.325 -4.891 16.764 1.00 92.69 93 PRO A N 1
ATOM 752 C CA . PRO A 1 93 ? -6.828 -6.204 17.138 1.00 92.69 93 PRO A CA 1
ATOM 753 C C . PRO A 1 93 ? -5.930 -6.788 16.032 1.00 92.69 93 PRO A C 1
ATOM 755 O O . PRO A 1 93 ? -6.009 -6.423 14.852 1.00 92.69 93 PRO A O 1
ATOM 758 N N . ALA A 1 94 ? -5.022 -7.680 16.432 1.00 91.31 94 ALA A N 1
ATOM 759 C CA . ALA A 1 94 ? -3.950 -8.161 15.564 1.00 91.31 94 ALA A CA 1
ATOM 760 C C . ALA A 1 94 ? -4.437 -8.994 14.369 1.00 91.31 94 ALA A C 1
ATOM 762 O O . ALA A 1 94 ? -3.775 -9.006 13.333 1.00 91.31 94 ALA A O 1
ATOM 763 N N . ASP A 1 95 ? -5.590 -9.645 14.489 1.00 92.19 95 ASP A N 1
ATOM 764 C CA . ASP A 1 95 ? -6.257 -10.403 13.429 1.00 92.19 95 ASP A CA 1
ATOM 765 C C . ASP A 1 95 ? -6.783 -9.502 12.298 1.00 92.19 95 ASP A C 1
ATOM 767 O O . ASP A 1 95 ? -6.699 -9.876 11.128 1.00 92.19 95 ASP A O 1
ATOM 771 N N . LEU A 1 96 ? -7.237 -8.281 12.610 1.00 92.88 96 LEU A N 1
ATOM 772 C CA . LEU A 1 96 ? -7.689 -7.319 11.598 1.00 92.88 96 LEU A CA 1
ATOM 773 C C . LEU A 1 96 ? -6.530 -6.609 10.885 1.00 92.88 96 LEU A C 1
ATOM 775 O O . LEU A 1 96 ? -6.647 -6.267 9.706 1.00 92.88 96 LEU A O 1
ATOM 779 N N . ILE A 1 97 ? -5.404 -6.383 11.568 1.00 91.88 97 ILE A N 1
ATOM 780 C CA . ILE A 1 97 ? -4.222 -5.740 10.965 1.00 91.88 97 ILE A CA 1
ATOM 781 C C . ILE A 1 97 ? -3.367 -6.772 10.204 1.00 91.88 97 ILE A C 1
ATOM 783 O O . ILE A 1 97 ? -2.909 -6.529 9.080 1.00 91.88 97 ILE A O 1
ATOM 787 N N . GLY A 1 98 ? -3.159 -7.937 10.820 1.00 89.25 98 GLY A N 1
ATOM 788 C CA . GLY A 1 98 ? -2.168 -8.945 10.456 1.00 89.25 98 GLY A CA 1
ATOM 789 C C . GLY A 1 98 ? -0.796 -8.671 11.084 1.00 89.25 98 GLY A C 1
ATOM 790 O O . GLY A 1 98 ? -0.296 -7.542 11.076 1.00 89.25 98 GLY A O 1
ATOM 791 N N . GLU A 1 99 ? -0.134 -9.717 11.588 1.00 87.38 99 GLU A N 1
ATOM 792 C CA . GLU A 1 99 ? 1.163 -9.604 12.277 1.00 87.38 99 GLU A CA 1
ATOM 793 C C . GLU A 1 99 ? 2.241 -8.905 11.444 1.00 87.38 99 GLU A C 1
ATOM 795 O O . GLU A 1 99 ? 3.013 -8.088 11.948 1.00 87.38 99 GLU A O 1
ATOM 800 N N . ASP A 1 100 ? 2.305 -9.214 10.153 1.00 81.75 100 ASP A N 1
ATOM 801 C CA . ASP A 1 100 ? 3.322 -8.656 9.263 1.00 81.75 100 ASP A CA 1
ATOM 802 C C . ASP A 1 100 ? 3.121 -7.165 9.035 1.00 81.75 100 ASP A C 1
ATOM 804 O O . ASP A 1 100 ? 4.082 -6.404 8.891 1.00 81.75 100 ASP A O 1
ATOM 808 N N . LYS A 1 101 ? 1.863 -6.726 9.078 1.00 86.38 101 LYS A N 1
ATOM 809 C CA . LYS A 1 101 ? 1.517 -5.318 9.007 1.00 86.38 101 LYS A CA 1
ATOM 810 C C . LYS A 1 101 ? 1.825 -4.607 10.326 1.00 86.38 101 LYS A C 1
ATOM 812 O O . LYS A 1 101 ? 2.374 -3.512 10.283 1.00 86.38 101 LYS A O 1
ATOM 817 N N . ILE A 1 102 ? 1.616 -5.243 11.481 1.00 89.12 102 ILE A N 1
ATOM 818 C CA . ILE A 1 102 ? 2.088 -4.722 12.778 1.00 89.12 102 ILE A CA 1
ATOM 819 C C . ILE A 1 102 ? 3.611 -4.533 12.770 1.00 89.12 102 ILE A C 1
ATOM 821 O O . ILE A 1 102 ? 4.106 -3.469 13.147 1.00 89.12 102 ILE A O 1
ATOM 825 N N . LYS A 1 103 ? 4.365 -5.540 12.305 1.00 85.44 103 LYS A N 1
ATOM 826 C CA . LYS A 1 103 ? 5.830 -5.456 12.163 1.00 85.44 103 LYS A CA 1
ATOM 827 C C . LYS A 1 103 ? 6.218 -4.299 11.244 1.00 85.44 103 LYS A C 1
ATOM 829 O O . LYS A 1 103 ? 7.078 -3.501 11.606 1.00 85.44 103 LYS A O 1
ATOM 834 N N . TYR A 1 104 ? 5.550 -4.171 10.096 1.00 83.50 104 TYR A N 1
ATOM 835 C CA . TYR A 1 104 ? 5.737 -3.053 9.170 1.00 83.50 104 TYR A CA 1
ATOM 836 C C . TYR A 1 104 ? 5.527 -1.693 9.850 1.00 83.50 104 TYR A C 1
ATOM 838 O O . TYR A 1 104 ? 6.411 -0.846 9.775 1.00 83.50 104 TYR A O 1
ATOM 846 N N . LEU A 1 105 ? 4.414 -1.486 10.558 1.00 85.75 105 LEU A N 1
ATOM 847 C CA . LEU A 1 105 ? 4.103 -0.200 11.191 1.00 85.75 105 LEU A CA 1
ATOM 848 C C . LEU A 1 105 ? 5.110 0.169 12.288 1.00 85.75 105 LEU A C 1
ATOM 850 O O . LEU A 1 105 ? 5.563 1.311 12.347 1.00 85.75 105 LEU A O 1
ATOM 854 N N . LYS A 1 106 ? 5.544 -0.804 13.100 1.00 87.12 106 LYS A N 1
ATOM 855 C CA . LYS A 1 106 ? 6.612 -0.598 14.096 1.00 87.12 106 LYS A CA 1
ATOM 856 C C . LYS A 1 106 ? 7.929 -0.177 13.442 1.00 87.12 106 LYS A C 1
ATOM 858 O O . LYS A 1 106 ? 8.616 0.706 13.948 1.00 87.12 106 LYS A O 1
ATOM 863 N N . LEU A 1 107 ? 8.278 -0.780 12.306 1.00 80.75 107 LEU A N 1
ATOM 864 C CA . LEU A 1 107 ? 9.471 -0.398 11.553 1.00 80.75 107 LEU A CA 1
ATOM 865 C C . LEU A 1 107 ? 9.347 1.014 10.969 1.00 80.75 107 LEU A C 1
ATOM 867 O O . LEU A 1 107 ? 10.300 1.782 11.065 1.00 80.75 107 LEU A O 1
ATOM 871 N N . VAL A 1 108 ? 8.186 1.380 10.411 1.00 80.06 108 VAL A N 1
ATOM 872 C CA . VAL A 1 108 ? 7.932 2.753 9.941 1.00 80.06 108 VAL A CA 1
ATOM 873 C C . VAL A 1 108 ? 8.124 3.747 11.084 1.00 80.06 108 VAL A C 1
ATOM 875 O O . VAL A 1 108 ? 8.863 4.716 10.925 1.00 80.06 108 VAL A O 1
ATOM 878 N N . LYS A 1 109 ? 7.522 3.481 12.249 1.00 84.94 109 LYS A N 1
ATOM 879 C CA . LYS A 1 109 ? 7.667 4.326 13.439 1.00 84.94 109 LYS A CA 1
ATOM 880 C C . LYS A 1 109 ? 9.133 4.480 13.846 1.00 84.94 109 LYS A C 1
ATOM 882 O O . LYS A 1 109 ? 9.610 5.602 13.975 1.00 84.94 109 LYS A O 1
ATOM 887 N N . ASN A 1 110 ? 9.876 3.379 13.961 1.00 83.25 110 ASN A N 1
ATOM 888 C CA . ASN A 1 110 ? 11.298 3.434 14.313 1.00 83.25 110 ASN A CA 1
ATOM 889 C C . ASN A 1 110 ? 12.127 4.225 13.288 1.00 83.25 110 ASN A C 1
ATOM 891 O O . ASN A 1 110 ? 13.089 4.890 13.667 1.00 83.25 110 ASN A O 1
ATOM 895 N N . LYS A 1 111 ? 11.770 4.170 11.998 1.00 77.56 111 LYS A N 1
ATOM 896 C CA . LYS A 1 111 ? 12.417 4.978 10.957 1.00 77.56 111 LYS A CA 1
ATOM 897 C C . LYS A 1 111 ? 12.152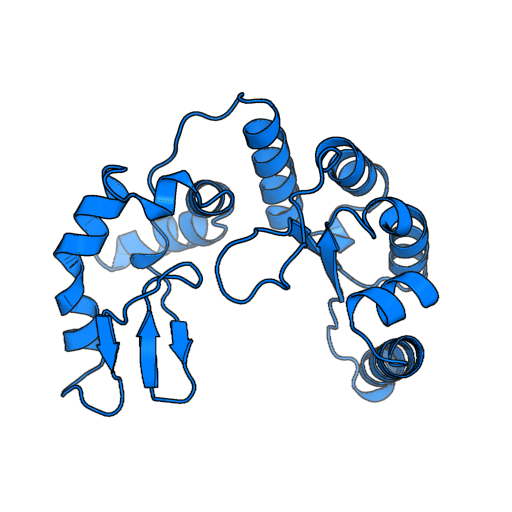 6.467 11.152 1.00 77.56 111 LYS A C 1
ATOM 899 O O . LYS A 1 111 ? 13.092 7.251 11.093 1.00 77.56 111 LYS A O 1
ATOM 904 N N . ILE A 1 112 ? 10.894 6.844 11.384 1.00 78.94 112 ILE A N 1
ATOM 905 C CA . ILE A 1 112 ? 10.497 8.239 11.632 1.00 78.94 112 ILE A CA 1
ATOM 906 C C . ILE A 1 112 ? 11.231 8.794 12.858 1.00 78.94 112 ILE A C 1
ATOM 908 O O . ILE A 1 112 ? 11.694 9.925 12.835 1.00 78.94 112 ILE A O 1
ATOM 912 N N . GLU A 1 113 ? 11.413 7.974 13.893 1.00 83.88 113 GLU A N 1
ATOM 913 C CA . GLU A 1 113 ? 12.144 8.340 15.112 1.00 83.88 113 GLU A CA 1
ATOM 914 C C . GLU A 1 113 ? 13.679 8.339 14.949 1.00 83.88 113 GLU A C 1
ATOM 916 O O . GLU A 1 113 ? 14.396 8.493 15.934 1.00 83.88 113 GLU A O 1
ATOM 921 N N . GLY A 1 114 ? 14.209 8.108 13.741 1.00 80.12 114 GLY A N 1
ATOM 922 C CA . GLY A 1 114 ? 15.655 8.050 13.491 1.00 80.12 114 GLY A CA 1
ATOM 923 C C . GLY A 1 114 ? 16.362 6.848 14.134 1.00 80.12 114 GLY A C 1
ATOM 924 O O . GLY A 1 114 ? 17.589 6.784 14.153 1.00 80.12 114 GLY A O 1
ATOM 925 N N . LYS A 1 115 ? 15.609 5.869 14.650 1.00 81.44 115 LYS A N 1
ATOM 926 C CA . LYS A 1 115 ? 16.140 4.679 15.340 1.00 81.44 115 LYS A CA 1
ATOM 927 C C . LYS A 1 115 ? 16.595 3.580 14.381 1.00 81.44 115 LYS A C 1
ATOM 929 O O . LYS A 1 115 ? 17.243 2.624 14.807 1.00 81.44 115 LYS A O 1
ATOM 934 N N . LEU A 1 116 ? 16.243 3.672 13.098 1.00 70.44 116 LEU A N 1
ATOM 935 C CA . LEU A 1 116 ? 16.694 2.731 12.074 1.00 70.44 116 LEU A CA 1
ATOM 936 C C . LEU A 1 116 ? 17.845 3.315 11.260 1.00 70.44 116 LEU A C 1
ATOM 938 O O . LEU A 1 116 ? 17.755 4.407 10.709 1.00 70.44 116 LEU A O 1
ATOM 942 N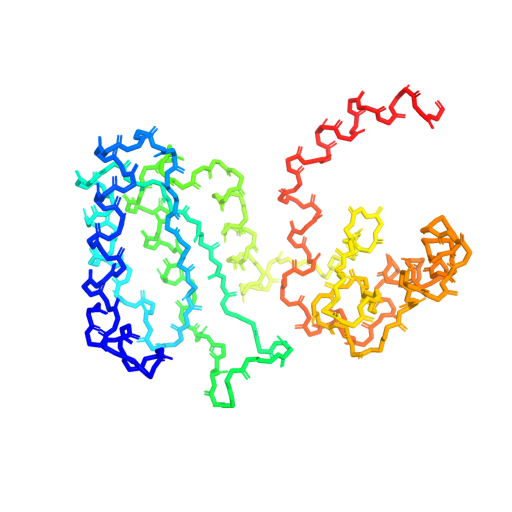 N . LYS A 1 117 ? 18.919 2.530 11.145 1.00 65.50 117 LYS A N 1
ATOM 943 C CA . LYS A 1 117 ? 19.994 2.794 10.187 1.00 65.50 117 LYS A CA 1
ATOM 944 C C . LYS A 1 117 ? 19.481 2.567 8.765 1.00 65.50 117 LYS A C 1
ATOM 946 O O . LYS A 1 117 ? 18.670 1.664 8.549 1.00 65.50 117 LYS A O 1
ATOM 951 N N . SER A 1 118 ? 20.035 3.324 7.816 1.00 62.56 118 SER A N 1
ATOM 952 C CA . SER A 1 118 ? 19.806 3.132 6.379 1.00 62.56 118 SER A CA 1
ATOM 953 C C . SER A 1 118 ? 19.947 1.654 6.006 1.00 62.56 118 SER A C 1
ATOM 955 O O . SER A 1 118 ? 21.000 1.048 6.236 1.00 62.56 118 SER A O 1
ATOM 957 N N . GLN A 1 119 ? 18.876 1.050 5.482 1.00 62.81 119 GLN A N 1
ATOM 958 C CA . GLN A 1 119 ? 18.895 -0.357 5.074 1.00 62.81 119 GLN A CA 1
ATOM 959 C C . GLN A 1 119 ? 19.048 -0.514 3.563 1.00 62.81 119 GLN A C 1
ATOM 961 O O . GLN A 1 119 ? 18.568 0.273 2.748 1.00 62.81 119 GLN A O 1
ATOM 966 N N . LYS A 1 120 ? 19.697 -1.614 3.187 1.00 72.19 120 LYS A N 1
ATOM 967 C CA . LYS A 1 120 ? 19.890 -2.032 1.798 1.00 72.19 120 LYS A CA 1
ATOM 968 C C . LYS A 1 120 ? 18.535 -2.395 1.188 1.00 72.19 120 LYS A C 1
ATOM 970 O O . LYS A 1 120 ? 17.792 -3.173 1.768 1.00 72.19 120 LYS A O 1
ATOM 975 N N . CYS A 1 121 ? 18.200 -1.897 0.003 1.00 74.31 121 CYS A N 1
ATOM 976 C CA . CYS A 1 121 ? 16.956 -2.301 -0.654 1.00 74.31 121 CYS A CA 1
ATOM 977 C C . CYS A 1 121 ? 17.151 -3.625 -1.410 1.00 74.31 121 CYS A C 1
ATOM 979 O O . CYS A 1 121 ? 18.109 -3.791 -2.168 1.00 74.31 121 CYS A O 1
ATOM 981 N N . ILE A 1 122 ? 16.228 -4.571 -1.220 1.00 77.50 122 ILE A N 1
ATOM 982 C CA . ILE A 1 122 ? 16.226 -5.859 -1.933 1.00 77.50 122 ILE A CA 1
ATOM 983 C C . ILE A 1 122 ? 15.026 -6.044 -2.867 1.00 77.50 122 ILE A C 1
ATOM 985 O O . ILE A 1 122 ? 15.029 -7.010 -3.626 1.00 77.50 122 ILE A O 1
ATOM 989 N N . VAL A 1 123 ? 14.057 -5.116 -2.882 1.00 79.12 123 VAL A N 1
ATOM 990 C CA . VAL A 1 123 ? 12.831 -5.185 -3.713 1.00 79.12 123 VAL A CA 1
ATOM 991 C C . VAL A 1 123 ? 13.112 -5.553 -5.167 1.00 79.12 123 VAL A C 1
ATOM 993 O O . VAL A 1 123 ? 12.507 -6.513 -5.645 1.00 79.12 123 VAL A O 1
ATOM 996 N N . PRO A 1 124 ? 14.083 -4.919 -5.853 1.00 81.94 124 PRO A N 1
ATOM 997 C CA . PRO A 1 124 ? 14.382 -5.240 -7.247 1.00 81.94 124 PRO A CA 1
ATOM 998 C C . PRO A 1 124 ? 14.782 -6.698 -7.501 1.00 81.94 124 PRO A C 1
ATOM 1000 O O . PRO A 1 124 ? 14.823 -7.120 -8.649 1.00 81.94 124 PRO A O 1
ATOM 1003 N N . SER A 1 125 ? 15.149 -7.447 -6.453 1.00 83.25 125 SER A N 1
ATOM 1004 C CA . SER A 1 125 ? 15.584 -8.846 -6.530 1.00 83.25 125 SER A CA 1
ATOM 1005 C C . SER A 1 125 ? 14.432 -9.853 -6.449 1.00 83.25 125 SER A C 1
ATOM 1007 O O . SER A 1 125 ? 14.684 -11.036 -6.640 1.00 83.25 125 SER A O 1
ATOM 1009 N N . PHE A 1 126 ? 13.200 -9.429 -6.153 1.00 83.31 126 PHE A N 1
ATOM 1010 C CA . PHE A 1 126 ? 12.038 -10.331 -6.072 1.00 83.31 126 PHE A CA 1
ATOM 1011 C C . PHE A 1 126 ? 10.718 -9.703 -6.535 1.00 83.31 126 PHE A C 1
ATOM 1013 O O . PHE A 1 126 ? 9.710 -10.397 -6.619 1.00 83.31 126 PHE A O 1
ATOM 1020 N N . LYS A 1 127 ? 10.701 -8.401 -6.827 1.00 85.12 127 LYS A N 1
ATOM 1021 C CA . LYS A 1 127 ? 9.547 -7.690 -7.368 1.00 85.12 127 LYS A CA 1
ATOM 1022 C C . LYS A 1 127 ? 9.993 -6.797 -8.519 1.00 85.12 127 LYS A C 1
ATOM 1024 O O . LYS A 1 127 ? 11.090 -6.244 -8.519 1.00 85.12 127 LYS A O 1
ATOM 1029 N N . PHE A 1 128 ? 9.097 -6.653 -9.478 1.00 89.56 128 PHE A N 1
ATOM 1030 C CA . PHE A 1 128 ? 9.132 -5.649 -10.526 1.00 89.56 128 PHE A CA 1
ATOM 1031 C C 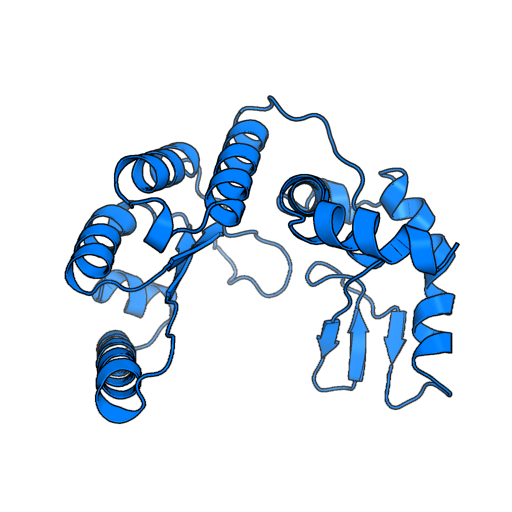. PHE A 1 128 ? 7.699 -5.174 -10.764 1.00 89.56 128 PHE A C 1
ATOM 1033 O O . PHE A 1 128 ? 6.745 -5.736 -10.220 1.00 89.56 128 PHE A O 1
ATOM 1040 N N . MET A 1 129 ? 7.551 -4.117 -11.542 1.00 90.12 129 MET A N 1
ATOM 1041 C CA . MET A 1 129 ? 6.264 -3.626 -12.003 1.00 90.12 129 MET A CA 1
ATOM 1042 C C . MET A 1 129 ? 6.278 -3.556 -13.517 1.00 90.12 129 MET A C 1
ATOM 1044 O O . MET A 1 129 ? 7.335 -3.353 -14.115 1.00 90.12 129 MET A O 1
ATOM 1048 N N . VAL A 1 130 ? 5.108 -3.726 -14.115 1.00 94.00 130 VAL A N 1
ATOM 1049 C CA . VAL A 1 130 ? 4.904 -3.591 -15.553 1.00 94.00 130 VAL A CA 1
ATOM 1050 C C .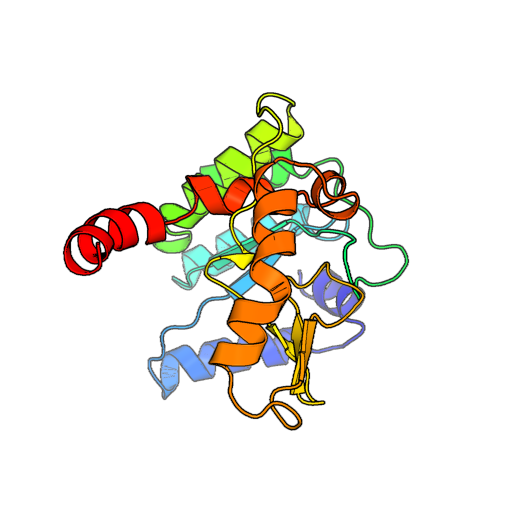 VAL A 1 130 ? 3.793 -2.573 -15.747 1.00 94.00 130 VAL A C 1
ATOM 1052 O O . VAL A 1 130 ? 2.746 -2.697 -15.111 1.00 94.00 130 VAL A O 1
ATOM 1055 N N . ASP A 1 131 ? 4.036 -1.542 -16.550 1.00 94.44 131 ASP A N 1
ATOM 1056 C CA . ASP A 1 131 ? 2.994 -0.573 -16.896 1.00 94.44 131 ASP A CA 1
ATOM 1057 C C . ASP A 1 131 ? 2.095 -1.088 -18.038 1.00 94.44 131 ASP A C 1
ATOM 1059 O O . ASP A 1 131 ? 2.347 -2.134 -18.640 1.00 94.44 131 ASP A O 1
ATOM 1063 N N . ALA A 1 132 ? 1.047 -0.332 -18.371 1.00 95.12 132 ALA A N 1
ATOM 1064 C CA . ALA A 1 132 ? 0.117 -0.686 -19.448 1.00 95.12 132 ALA A CA 1
ATOM 1065 C C . ALA A 1 132 ? 0.767 -0.733 -20.849 1.00 95.12 132 ALA A C 1
ATOM 1067 O O . ALA A 1 132 ? 0.201 -1.318 -21.767 1.00 95.12 132 ALA A O 1
ATOM 1068 N N . LYS A 1 133 ? 1.955 -0.138 -21.026 1.00 96.50 133 LYS A N 1
ATOM 1069 C CA . LYS A 1 133 ? 2.738 -0.169 -22.274 1.00 96.50 133 LYS A CA 1
ATOM 1070 C C . LYS A 1 133 ? 3.754 -1.320 -22.286 1.00 96.50 133 LYS A C 1
ATOM 1072 O O . LYS A 1 133 ? 4.565 -1.422 -23.209 1.00 96.50 133 LYS A O 1
ATOM 1077 N N . GLY A 1 134 ? 3.746 -2.167 -21.257 1.00 95.62 134 GLY A N 1
ATOM 1078 C CA . GLY A 1 134 ? 4.664 -3.285 -21.096 1.00 95.62 134 GLY A CA 1
ATOM 1079 C C . GLY A 1 134 ? 6.048 -2.900 -20.573 1.00 95.62 134 GLY A C 1
ATOM 1080 O O . GLY A 1 134 ? 6.934 -3.752 -20.540 1.00 95.62 134 GLY A O 1
ATOM 1081 N N . ASN A 1 135 ? 6.285 -1.650 -20.176 1.00 96.31 135 ASN A N 1
ATOM 1082 C CA . ASN A 1 135 ? 7.576 -1.228 -19.644 1.00 96.31 135 ASN A CA 1
ATOM 1083 C C . ASN A 1 135 ? 7.799 -1.812 -18.248 1.00 96.31 135 ASN A C 1
ATOM 1085 O O . ASN A 1 135 ? 6.917 -1.763 -17.392 1.00 96.31 135 ASN A O 1
ATOM 1089 N N . VAL A 1 136 ? 8.997 -2.340 -18.009 1.00 93.81 136 VAL A N 1
ATOM 1090 C CA . VAL A 1 136 ? 9.379 -2.986 -16.753 1.00 93.81 136 VAL A CA 1
ATOM 1091 C C . VAL A 1 136 ? 10.129 -2.006 -15.868 1.00 93.81 136 VAL A C 1
ATOM 1093 O O . VAL A 1 136 ? 11.118 -1.414 -16.292 1.00 93.81 136 VAL A O 1
ATOM 1096 N N . TYR A 1 137 ? 9.712 -1.905 -14.610 1.00 90.69 137 TYR A N 1
ATOM 1097 C CA . TYR A 1 137 ? 10.326 -1.062 -13.590 1.00 90.69 137 TYR A CA 1
ATOM 1098 C C . TYR A 1 137 ? 10.732 -1.902 -12.373 1.00 90.69 137 TYR A C 1
ATOM 1100 O O . TYR A 1 137 ? 9.940 -2.717 -11.898 1.00 90.69 137 TYR A O 1
ATOM 1108 N N . PRO A 1 138 ? 11.925 -1.697 -11.791 1.00 86.50 138 PRO A N 1
ATOM 1109 C CA . PRO A 1 138 ? 12.321 -2.395 -10.566 1.00 86.50 138 PRO A CA 1
ATOM 1110 C C . PRO A 1 138 ? 11.489 -2.011 -9.329 1.00 86.50 138 PRO A C 1
ATOM 1112 O O . PRO A 1 138 ? 11.472 -2.747 -8.345 1.00 86.50 138 PRO A O 1
ATOM 1115 N N . CYS A 1 139 ? 10.849 -0.838 -9.345 1.00 81.38 139 CYS A N 1
ATOM 1116 C CA . CYS A 1 139 ? 10.065 -0.273 -8.244 1.00 81.38 139 CYS A CA 1
ATOM 1117 C C . CYS A 1 139 ? 9.112 0.816 -8.776 1.00 81.38 139 CYS A C 1
ATOM 1119 O O . CYS A 1 139 ? 9.344 1.349 -9.856 1.00 81.38 139 CYS A O 1
ATOM 1121 N N . SER A 1 140 ? 8.082 1.191 -8.011 1.00 78.25 140 SER A N 1
ATOM 1122 C CA . SER A 1 140 ? 7.179 2.314 -8.328 1.00 78.25 140 SER A CA 1
ATOM 1123 C C . SER A 1 140 ? 7.816 3.685 -8.265 1.00 78.25 140 SER A C 1
ATOM 1125 O O . SER A 1 140 ? 7.387 4.582 -8.976 1.00 78.25 140 SER A O 1
ATOM 1127 N N . ALA A 1 141 ? 8.862 3.839 -7.464 1.00 75.19 141 ALA A N 1
ATOM 1128 C CA . ALA A 1 141 ? 9.625 5.078 -7.398 1.00 75.19 141 ALA A CA 1
ATOM 1129 C C . ALA A 1 141 ? 10.645 5.216 -8.546 1.00 75.19 141 ALA A C 1
ATOM 1131 O O . ALA A 1 141 ? 11.549 6.041 -8.464 1.00 75.19 141 ALA A O 1
ATOM 1132 N N . TRP A 1 142 ? 10.581 4.354 -9.565 1.00 79.62 142 TRP A N 1
ATOM 1133 C CA . TRP A 1 142 ? 11.595 4.279 -10.606 1.00 79.62 142 TRP A CA 1
ATOM 1134 C C . TRP A 1 142 ? 11.156 5.014 -11.871 1.00 79.62 142 TRP A C 1
ATOM 1136 O O . TRP A 1 142 ? 10.144 4.664 -12.464 1.00 79.62 142 TRP A O 1
ATOM 1146 N N . GLU A 1 143 ? 11.940 5.997 -12.310 1.00 80.31 143 GLU A N 1
ATOM 1147 C CA . GLU A 1 143 ? 11.559 6.862 -13.437 1.00 80.31 143 GLU A CA 1
ATOM 1148 C C . GLU A 1 143 ? 11.750 6.193 -14.803 1.00 80.31 143 GLU A C 1
ATOM 1150 O O . GLU A 1 143 ? 10.921 6.337 -15.699 1.00 80.31 143 GLU A O 1
ATOM 1155 N N . LYS A 1 144 ? 12.855 5.454 -14.980 1.00 87.44 144 LYS A N 1
ATOM 1156 C CA . LYS A 1 144 ? 13.256 4.899 -16.283 1.00 87.44 144 LYS A CA 1
ATOM 1157 C C . LYS A 1 144 ? 13.087 3.382 -16.338 1.00 87.44 144 LYS A C 1
ATOM 1159 O O . LYS A 1 144 ? 13.668 2.691 -15.500 1.00 87.44 144 LYS A O 1
ATOM 1164 N N . PRO A 1 145 ? 12.370 2.831 -17.326 1.00 92.81 145 PRO A N 1
ATOM 1165 C CA . PRO A 1 145 ? 12.195 1.392 -17.404 1.00 92.81 145 PRO A CA 1
ATOM 1166 C C . PRO A 1 145 ? 13.517 0.669 -17.682 1.00 92.81 145 PRO A C 1
ATOM 1168 O O . PRO A 1 145 ? 14.411 1.190 -18.344 1.00 92.81 145 PRO A O 1
ATOM 1171 N N . VAL A 1 146 ? 13.628 -0.557 -17.174 1.00 92.50 146 VAL A N 1
ATOM 1172 C CA . VAL A 1 146 ? 14.786 -1.453 -17.356 1.00 92.50 146 VAL A CA 1
ATOM 1173 C C . VAL A 1 146 ? 14.593 -2.455 -18.498 1.00 92.50 146 VAL A C 1
ATOM 1175 O O . VAL A 1 146 ? 15.485 -3.246 -18.799 1.00 92.50 146 VAL A O 1
ATOM 1178 N N . GLY A 1 147 ? 13.422 -2.436 -19.129 1.00 94.62 147 GLY A N 1
ATOM 1179 C CA . GLY A 1 147 ? 13.078 -3.263 -20.278 1.00 94.62 147 GLY A CA 1
ATOM 1180 C C . GLY A 1 147 ? 11.617 -3.083 -20.668 1.00 94.62 147 GLY A C 1
ATOM 1181 O O . GLY A 1 147 ? 10.902 -2.283 -20.066 1.00 94.62 147 GLY A O 1
ATOM 1182 N N . ASN A 1 148 ? 11.166 -3.837 -21.668 1.00 96.75 148 ASN A N 1
ATOM 1183 C CA . ASN A 1 148 ? 9.767 -3.871 -22.077 1.00 96.75 148 ASN A CA 1
ATOM 1184 C C . ASN A 1 148 ? 9.380 -5.305 -22.463 1.00 96.75 148 ASN A C 1
ATOM 1186 O O . ASN A 1 148 ? 10.048 -5.919 -23.294 1.00 96.75 148 ASN A O 1
ATOM 1190 N N . VAL A 1 149 ? 8.320 -5.832 -21.852 1.00 96.38 149 VAL A N 1
ATOM 1191 C CA . VAL A 1 149 ? 7.892 -7.236 -21.988 1.00 96.38 149 VAL A CA 1
ATOM 1192 C C . VAL A 1 149 ? 7.373 -7.573 -23.382 1.00 96.38 149 VAL A C 1
ATOM 1194 O O . VAL A 1 149 ? 7.403 -8.732 -23.767 1.00 96.38 149 VAL A O 1
ATOM 1197 N N . LEU A 1 150 ? 6.930 -6.567 -24.139 1.00 94.81 150 LEU A N 1
ATOM 1198 C CA . LEU A 1 150 ? 6.421 -6.721 -25.502 1.00 94.81 150 LEU A CA 1
ATOM 1199 C C . LEU A 1 150 ? 7.542 -6.661 -26.550 1.00 94.81 150 LEU A C 1
ATOM 1201 O O . LEU A 1 150 ? 7.335 -7.060 -27.689 1.00 94.81 150 LEU A O 1
ATOM 1205 N N . LYS A 1 151 ? 8.719 -6.132 -26.183 1.00 94.19 151 LYS A N 1
ATOM 1206 C CA . LYS A 1 151 ? 9.868 -5.950 -27.092 1.00 94.19 151 LYS A CA 1
ATOM 1207 C C . LYS A 1 151 ? 11.026 -6.904 -26.814 1.00 94.19 151 LYS A C 1
ATOM 1209 O O . LYS A 1 151 ? 11.888 -7.089 -27.668 1.00 94.19 151 LYS A O 1
ATOM 1214 N N . ALA A 1 152 ? 11.111 -7.444 -25.603 1.00 89.50 152 ALA A N 1
ATOM 1215 C CA . ALA A 1 152 ? 12.193 -8.339 -25.227 1.00 89.50 152 ALA A CA 1
ATOM 1216 C C . ALA A 1 152 ? 11.984 -9.744 -25.797 1.00 89.50 152 ALA A C 1
ATOM 1218 O O . ALA A 1 152 ? 10.857 -10.211 -25.932 1.00 89.50 152 ALA A O 1
ATOM 1219 N N . LYS A 1 153 ? 13.093 -10.451 -26.035 1.00 84.50 153 LYS A N 1
ATOM 1220 C CA . LYS A 1 153 ? 13.066 -11.872 -26.405 1.00 84.50 153 LYS A CA 1
ATOM 1221 C C . LYS A 1 153 ? 12.485 -12.738 -25.284 1.00 84.50 153 LYS A C 1
ATOM 1223 O O . LYS A 1 153 ? 11.796 -13.714 -25.553 1.00 84.50 153 LYS A O 1
ATOM 1228 N N . SER A 1 154 ? 12.754 -12.381 -24.025 1.00 93.62 154 SER A N 1
ATOM 1229 C CA . SER A 1 154 ? 12.191 -13.057 -22.858 1.00 93.62 154 SER A CA 1
ATOM 1230 C C . SER A 1 154 ? 12.160 -12.164 -21.614 1.00 93.62 154 SER A C 1
ATOM 1232 O O . SER A 1 154 ? 12.947 -11.225 -21.463 1.00 93.62 154 SER A O 1
ATOM 1234 N N . PHE A 1 155 ? 11.306 -12.521 -20.649 1.00 90.56 155 PHE A N 1
ATOM 1235 C CA . PHE A 1 155 ? 11.353 -11.948 -19.298 1.00 90.56 155 PHE A CA 1
ATOM 1236 C C . PHE A 1 155 ? 12.695 -12.194 -18.599 1.00 90.56 155 PHE A C 1
ATOM 1238 O O . PHE A 1 155 ? 13.132 -11.358 -17.810 1.00 90.56 155 PHE A O 1
ATOM 1245 N N . SER A 1 156 ? 13.358 -13.321 -18.885 1.00 93.69 156 SER A N 1
ATOM 1246 C CA . SER A 1 156 ? 14.665 -13.655 -18.305 1.00 93.69 156 SER A CA 1
ATOM 1247 C C . SER A 1 156 ? 15.729 -12.641 -18.716 1.00 93.69 156 SER A C 1
ATOM 1249 O O . SER A 1 156 ? 16.530 -12.223 -17.881 1.00 93.69 156 SER A O 1
ATOM 1251 N N . ASP A 1 157 ? 15.697 -12.189 -19.970 1.00 94.19 157 ASP A N 1
ATOM 1252 C CA . ASP A 1 157 ? 16.647 -11.203 -20.487 1.00 94.19 157 ASP A CA 1
ATOM 1253 C C . ASP A 1 157 ? 16.459 -9.852 -19.808 1.00 94.19 157 ASP A C 1
ATOM 1255 O O . ASP A 1 157 ? 17.432 -9.263 -19.334 1.00 94.19 157 ASP A O 1
ATOM 1259 N N . ILE A 1 158 ? 15.204 -9.408 -19.659 1.00 94.06 158 ILE A N 1
ATOM 1260 C CA . ILE A 1 158 ? 14.891 -8.203 -18.884 1.00 94.06 158 ILE A CA 1
ATOM 1261 C C . ILE A 1 158 ? 15.375 -8.386 -17.447 1.00 94.06 158 ILE A C 1
ATOM 1263 O O . ILE A 1 158 ? 16.095 -7.547 -16.924 1.00 94.06 158 ILE A O 1
ATOM 1267 N N . TRP A 1 159 ? 15.040 -9.501 -16.798 1.00 91.69 159 TRP A N 1
ATOM 1268 C CA . TRP A 1 159 ? 15.440 -9.746 -15.416 1.00 91.69 159 TRP A CA 1
ATOM 1269 C C . TRP A 1 159 ? 16.963 -9.742 -15.241 1.00 91.69 159 TRP A C 1
ATOM 1271 O O . TRP A 1 159 ? 17.474 -9.228 -14.246 1.00 91.69 159 TRP A O 1
ATOM 1281 N N . LYS A 1 160 ? 17.732 -10.280 -16.187 1.00 91.19 160 LYS A N 1
ATOM 1282 C CA . LYS A 1 160 ? 19.201 -10.304 -16.125 1.00 91.19 160 LYS A CA 1
ATOM 1283 C C . LYS A 1 160 ? 19.830 -8.944 -16.448 1.00 91.19 160 LYS A C 1
ATOM 1285 O O . LYS A 1 160 ? 20.842 -8.608 -15.822 1.00 91.19 160 LYS A O 1
ATOM 1290 N N . SER A 1 161 ? 19.222 -8.149 -17.335 1.00 89.81 161 SER A N 1
ATOM 1291 C CA . SER A 1 161 ? 19.786 -6.887 -17.844 1.00 89.81 161 SER A CA 1
ATOM 1292 C C . SER A 1 161 ? 20.101 -5.872 -16.741 1.00 89.81 161 SER A C 1
ATOM 1294 O O . SER A 1 161 ? 21.123 -5.193 -16.790 1.00 89.81 161 SER A O 1
ATOM 1296 N N . TYR A 1 162 ? 19.286 -5.817 -15.684 1.00 87.44 162 TYR A N 1
ATOM 1297 C CA . TYR A 1 162 ? 19.475 -4.882 -14.570 1.00 87.44 162 TYR A CA 1
ATOM 1298 C C . TYR A 1 162 ? 20.073 -5.532 -13.310 1.00 87.44 162 TYR A C 1
ATOM 1300 O O . TYR A 1 162 ? 19.936 -5.017 -12.199 1.00 87.44 162 TYR A O 1
ATOM 1308 N N . SER A 1 163 ? 20.794 -6.648 -13.447 1.00 90.12 163 SER A N 1
ATOM 1309 C CA . SER A 1 163 ? 21.501 -7.299 -12.329 1.00 90.12 163 SER A CA 1
ATOM 1310 C C . SER A 1 163 ? 22.529 -6.388 -11.643 1.00 90.12 163 SER A C 1
ATOM 1312 O O . SER A 1 163 ? 22.574 -6.325 -10.411 1.00 90.12 163 SER A O 1
ATOM 1314 N N . ASN A 1 164 ? 23.298 -5.617 -12.415 1.00 88.12 164 ASN A N 1
ATOM 1315 C CA . ASN A 1 164 ? 24.245 -4.632 -11.882 1.00 88.12 164 ASN A CA 1
ATOM 1316 C C . ASN A 1 164 ? 23.540 -3.510 -11.116 1.00 88.12 164 ASN A C 1
ATOM 1318 O O . ASN A 1 164 ? 24.021 -3.073 -10.071 1.00 88.12 164 ASN A O 1
ATOM 1322 N N . LEU A 1 165 ? 22.362 -3.094 -11.582 1.00 85.62 165 LEU A N 1
ATOM 1323 C CA . LEU A 1 165 ? 21.539 -2.127 -10.868 1.00 85.62 165 LEU A CA 1
ATOM 1324 C C . LEU A 1 165 ? 21.111 -2.669 -9.496 1.00 85.62 165 LEU A C 1
ATOM 1326 O O . LEU A 1 165 ? 21.248 -1.972 -8.493 1.00 85.62 165 LEU A O 1
ATOM 1330 N N . ARG A 1 166 ? 20.685 -3.938 -9.417 1.00 85.81 166 ARG A N 1
ATOM 1331 C CA . ARG A 1 166 ? 20.355 -4.585 -8.133 1.00 85.81 166 ARG A CA 1
ATOM 1332 C C . ARG A 1 166 ? 21.541 -4.607 -7.171 1.00 85.81 166 ARG A C 1
ATOM 1334 O O . ARG A 1 166 ? 21.349 -4.379 -5.978 1.00 85.81 166 ARG A O 1
ATOM 1341 N N . LYS A 1 167 ? 22.759 -4.856 -7.673 1.00 84.81 167 LYS A N 1
ATOM 1342 C CA . LYS A 1 167 ? 23.991 -4.806 -6.865 1.00 84.81 167 LYS A CA 1
ATOM 1343 C C . LYS A 1 167 ? 24.228 -3.401 -6.299 1.00 84.81 167 LYS A C 1
ATOM 1345 O O . LYS A 1 167 ? 24.420 -3.279 -5.093 1.00 84.81 167 LYS A O 1
ATOM 1350 N N . LYS A 1 168 ? 24.124 -2.357 -7.132 1.00 81.31 168 LYS A N 1
ATOM 1351 C CA . LYS A 1 168 ? 24.271 -0.950 -6.704 1.00 81.31 168 LYS A CA 1
ATOM 1352 C C . LYS A 1 168 ? 23.240 -0.564 -5.639 1.00 81.31 168 LYS A C 1
ATOM 1354 O O . LYS A 1 168 ? 23.599 -0.020 -4.600 1.00 81.31 168 LYS A O 1
ATOM 1359 N N . ILE A 1 169 ? 21.973 -0.924 -5.847 1.00 78.75 169 ILE A N 1
ATOM 1360 C CA . ILE A 1 169 ? 20.886 -0.670 -4.887 1.00 78.75 169 ILE A CA 1
ATOM 1361 C C . ILE A 1 169 ? 21.144 -1.384 -3.551 1.00 78.75 169 ILE A C 1
ATOM 1363 O O . ILE A 1 169 ? 20.990 -0.787 -2.486 1.00 78.75 169 ILE A O 1
ATOM 1367 N N . ARG A 1 170 ? 21.598 -2.644 -3.588 1.00 76.62 170 ARG A N 1
ATOM 1368 C CA . ARG A 1 170 ? 21.952 -3.410 -2.383 1.00 76.62 170 ARG A CA 1
ATOM 1369 C C . ARG A 1 170 ? 23.134 -2.799 -1.628 1.00 76.62 170 ARG A C 1
ATOM 1371 O O . ARG A 1 170 ? 23.288 -3.058 -0.444 1.00 76.62 170 ARG A O 1
ATOM 1378 N N . GLN A 1 171 ? 23.978 -2.009 -2.275 1.00 76.56 171 GLN A N 1
ATOM 1379 C CA . GLN A 1 171 ? 25.079 -1.307 -1.614 1.00 76.56 171 GLN A CA 1
ATOM 1380 C C . GLN A 1 171 ? 24.653 0.044 -1.017 1.00 76.56 171 GLN A C 1
ATOM 1382 O O . GLN A 1 171 ? 25.472 0.689 -0.382 1.00 76.56 171 GLN A O 1
ATOM 1387 N N . GLY A 1 172 ? 23.388 0.457 -1.181 1.00 71.00 172 GLY A N 1
ATOM 1388 C CA . GLY A 1 172 ? 22.913 1.784 -0.770 1.00 71.00 172 GLY A CA 1
ATOM 1389 C C . GLY A 1 172 ? 23.250 2.893 -1.774 1.00 71.00 172 GLY A C 1
ATOM 1390 O O . GLY A 1 172 ? 22.914 4.049 -1.551 1.00 71.00 172 GLY A O 1
ATOM 1391 N N . ASN A 1 173 ? 23.847 2.547 -2.917 1.00 65.88 173 ASN A N 1
ATOM 1392 C CA . ASN A 1 173 ? 24.413 3.491 -3.883 1.00 65.88 173 ASN A CA 1
ATOM 1393 C C . ASN A 1 173 ? 23.386 3.961 -4.929 1.00 65.88 173 ASN A C 1
ATOM 1395 O O . ASN A 1 173 ? 23.689 3.978 -6.123 1.00 65.88 173 ASN A O 1
ATOM 1399 N N . HIS A 1 174 ? 22.151 4.283 -4.524 1.00 66.69 174 HIS A N 1
ATOM 1400 C CA . HIS A 1 174 ? 21.134 4.771 -5.464 1.00 66.69 174 HIS A CA 1
ATOM 1401 C C . HIS A 1 174 ? 20.404 6.029 -4.958 1.00 66.69 174 HIS A C 1
ATOM 1403 O O . HIS A 1 174 ? 19.737 5.943 -3.922 1.00 66.69 174 HIS A O 1
ATOM 1409 N N . PRO A 1 175 ? 20.435 7.159 -5.701 1.00 59.16 175 PRO A N 1
ATOM 1410 C CA . PRO A 1 175 ? 19.874 8.446 -5.260 1.00 59.16 175 PRO A CA 1
ATOM 1411 C C . PRO A 1 175 ? 18.406 8.373 -4.820 1.00 59.16 175 PRO A C 1
ATOM 1413 O O . PRO A 1 175 ? 17.993 8.992 -3.845 1.00 59.16 175 PRO A O 1
ATOM 1416 N N . TRP A 1 176 ? 17.617 7.550 -5.508 1.00 60.66 176 TRP A N 1
ATOM 1417 C CA . TRP A 1 176 ? 16.184 7.392 -5.251 1.00 60.66 176 TRP A CA 1
ATOM 1418 C C . TRP A 1 176 ? 15.868 6.509 -4.039 1.00 60.66 176 TRP A C 1
ATOM 1420 O O . TRP A 1 176 ? 14.806 6.646 -3.437 1.00 60.66 176 TRP A O 1
ATOM 1430 N N . CYS A 1 177 ? 16.791 5.626 -3.637 1.00 57.53 177 CYS A N 1
ATOM 1431 C CA . CYS A 1 177 ? 16.612 4.824 -2.426 1.00 57.53 177 CYS A CA 1
ATOM 1432 C C . CYS A 1 177 ? 16.709 5.675 -1.159 1.00 57.53 177 CYS A C 1
ATOM 1434 O O . CYS A 1 177 ? 16.016 5.367 -0.196 1.00 57.53 177 CYS A O 1
ATOM 1436 N N . ILE A 1 178 ? 17.480 6.767 -1.184 1.00 51.31 178 ILE A N 1
ATOM 1437 C CA . ILE A 1 178 ? 17.592 7.716 -0.065 1.00 51.31 178 ILE A CA 1
ATOM 1438 C C . ILE A 1 178 ? 16.234 8.383 0.217 1.00 51.31 178 ILE A C 1
ATOM 1440 O O . ILE A 1 178 ? 15.856 8.556 1.371 1.00 51.31 178 ILE A O 1
ATOM 1444 N N . LYS A 1 179 ? 15.451 8.675 -0.831 1.00 54.97 179 LYS A N 1
ATOM 1445 C CA . LYS A 1 179 ? 14.090 9.238 -0.720 1.00 54.97 179 LYS A CA 1
ATOM 1446 C C . LYS A 1 179 ? 13.012 8.186 -0.418 1.00 54.97 179 LYS A C 1
ATOM 1448 O O . LYS A 1 179 ? 11.882 8.518 -0.073 1.00 54.97 179 LYS A O 1
ATOM 1453 N N . CYS A 1 180 ? 13.336 6.902 -0.551 1.00 61.59 180 CYS A N 1
ATOM 1454 C CA . CYS A 1 180 ? 12.383 5.812 -0.400 1.00 61.59 180 CYS A CA 1
ATOM 1455 C C . CYS A 1 180 ? 12.179 5.470 1.085 1.00 61.59 180 CYS A C 1
ATOM 1457 O O . CYS A 1 180 ? 12.908 4.660 1.666 1.00 61.59 180 CYS A O 1
ATOM 1459 N N . ARG A 1 181 ? 11.135 6.033 1.709 1.00 54.91 181 ARG A N 1
ATOM 1460 C CA . ARG A 1 181 ? 10.771 5.706 3.102 1.00 54.91 181 ARG A CA 1
ATOM 1461 C C . ARG A 1 181 ? 10.464 4.212 3.285 1.00 54.91 181 ARG A C 1
ATOM 1463 O O . ARG A 1 181 ? 10.822 3.643 4.313 1.00 54.91 181 ARG A O 1
ATOM 1470 N N . SER A 1 182 ? 9.937 3.560 2.248 1.00 53.44 182 SER A N 1
ATOM 1471 C CA . SER A 1 182 ? 9.459 2.171 2.290 1.00 53.44 182 SER A CA 1
ATOM 1472 C C . SER A 1 182 ? 10.490 1.093 1.924 1.00 53.44 182 SER A C 1
ATOM 1474 O O . SER A 1 182 ? 10.242 -0.085 2.173 1.00 53.44 182 SER A O 1
ATOM 1476 N N . CYS A 1 183 ? 11.645 1.452 1.352 1.00 53.25 183 CYS A N 1
ATOM 1477 C CA . CYS A 1 183 ? 12.603 0.472 0.812 1.00 53.25 183 CYS A CA 1
ATOM 1478 C C . CYS A 1 183 ? 13.293 -0.374 1.896 1.00 53.25 183 CYS A C 1
ATOM 1480 O O . CYS A 1 183 ? 13.659 -1.525 1.651 1.00 53.25 183 CYS A O 1
ATOM 1482 N N . GLU A 1 184 ? 13.426 0.180 3.098 1.00 49.38 184 GLU A N 1
ATOM 1483 C CA . GLU A 1 184 ? 14.010 -0.491 4.266 1.00 49.38 184 GLU A CA 1
ATOM 1484 C C . GLU A 1 184 ? 13.047 -1.514 4.882 1.00 49.38 184 GLU A C 1
ATOM 1486 O O . GLU A 1 184 ? 13.442 -2.478 5.527 1.00 49.38 184 GLU A O 1
ATOM 1491 N N . LEU A 1 185 ? 11.750 -1.349 4.641 1.00 50.12 185 LEU A N 1
ATOM 1492 C CA . LEU A 1 185 ? 10.719 -2.149 5.293 1.00 50.12 185 LEU A CA 1
ATOM 1493 C C . LEU A 1 185 ? 10.595 -3.521 4.638 1.00 50.12 185 LEU A C 1
ATOM 1495 O O . LEU A 1 185 ? 10.305 -4.502 5.305 1.00 50.12 185 LEU A O 1
ATOM 1499 N N . THR A 1 186 ? 10.951 -3.621 3.361 1.00 48.69 186 THR A N 1
ATOM 1500 C CA . THR A 1 186 ? 11.014 -4.858 2.577 1.00 48.69 186 THR A CA 1
ATOM 1501 C C . THR A 1 186 ? 12.199 -5.775 2.888 1.00 48.69 186 THR A C 1
ATOM 1503 O O . THR A 1 186 ? 12.432 -6.692 2.113 1.00 48.69 186 THR A O 1
ATOM 1506 N N . ILE A 1 187 ? 12.954 -5.573 3.975 1.00 46.06 187 ILE A N 1
ATOM 1507 C CA . ILE A 1 187 ? 13.821 -6.623 4.556 1.00 46.06 187 ILE A CA 1
ATOM 1508 C C . ILE A 1 187 ? 13.179 -7.215 5.811 1.00 46.06 187 ILE A C 1
ATOM 1510 O O . ILE A 1 187 ? 13.144 -8.433 5.963 1.00 46.06 187 ILE A O 1
ATOM 1514 N N . ASN A 1 188 ? 12.616 -6.381 6.684 1.00 39.00 188 ASN A N 1
ATOM 1515 C CA . ASN A 1 188 ? 12.077 -6.844 7.965 1.00 39.00 188 ASN A CA 1
ATOM 1516 C C . ASN A 1 188 ? 10.576 -7.194 7.919 1.00 39.00 188 ASN A C 1
ATOM 1518 O O . ASN A 1 188 ? 10.117 -7.981 8.741 1.00 39.00 188 ASN A O 1
ATOM 1522 N N . SER A 1 189 ? 9.812 -6.678 6.948 1.00 40.94 189 SER A N 1
ATOM 1523 C CA . SER A 1 189 ? 8.411 -7.058 6.700 1.00 40.94 189 SER A CA 1
ATOM 1524 C C . SER A 1 189 ? 8.278 -8.258 5.761 1.00 40.94 189 SER A C 1
ATOM 1526 O O . SER A 1 189 ? 7.166 -8.618 5.376 1.00 40.94 189 SER A O 1
ATOM 1528 N N . VAL A 1 190 ? 9.390 -8.864 5.327 1.00 44.38 190 VAL A N 1
ATOM 1529 C CA . VAL A 1 190 ? 9.338 -10.033 4.448 1.00 44.38 190 VAL A CA 1
ATOM 1530 C C . VAL A 1 190 ? 9.018 -11.250 5.307 1.00 44.38 190 VAL A C 1
ATOM 1532 O O . VAL A 1 190 ? 9.878 -12.041 5.681 1.00 44.38 190 VAL A O 1
ATOM 1535 N N . VAL A 1 191 ? 7.721 -11.454 5.484 1.00 43.31 191 VAL A N 1
ATOM 1536 C CA . VAL A 1 191 ? 7.045 -12.762 5.448 1.00 43.31 191 VAL A CA 1
ATOM 1537 C C . VAL A 1 191 ? 7.741 -13.714 4.462 1.00 43.31 191 VAL A C 1
ATOM 1539 O O . VAL A 1 191 ? 7.934 -14.901 4.709 1.00 43.31 191 VAL A O 1
ATOM 1542 N N . GLY A 1 192 ? 8.232 -13.163 3.352 1.00 40.91 192 GLY A N 1
ATOM 1543 C CA . GLY A 1 192 ? 9.030 -13.855 2.358 1.00 40.91 192 GLY A CA 1
ATOM 1544 C C . GLY A 1 192 ? 10.481 -14.172 2.727 1.00 40.91 192 GLY A C 1
ATOM 1545 O O . GLY A 1 192 ? 11.008 -15.016 2.042 1.00 40.91 192 GLY A O 1
ATOM 1546 N N . LEU A 1 193 ? 11.165 -13.628 3.744 1.00 41.88 193 LEU A N 1
ATOM 1547 C CA . LEU A 1 193 ? 12.516 -14.117 4.103 1.00 41.88 193 LEU A CA 1
ATOM 1548 C C . LEU A 1 193 ? 12.436 -15.407 4.923 1.00 41.88 193 LEU A C 1
ATOM 1550 O O . LEU A 1 193 ? 13.285 -16.274 4.750 1.00 41.88 193 LEU A O 1
ATOM 1554 N N . GLY A 1 194 ? 11.392 -15.591 5.736 1.00 47.34 194 GLY A N 1
ATOM 1555 C CA . GLY A 1 194 ? 11.072 -16.898 6.322 1.00 47.34 194 GLY A CA 1
ATOM 1556 C C . GLY A 1 194 ? 10.689 -17.923 5.246 1.00 47.34 194 GLY A C 1
ATOM 1557 O O . GLY A 1 194 ? 11.188 -19.050 5.245 1.00 47.34 194 GLY A O 1
ATOM 1558 N N . TYR A 1 195 ? 9.880 -17.502 4.268 1.00 42.78 195 TYR A N 1
ATOM 1559 C CA . TYR A 1 195 ? 9.463 -18.332 3.130 1.00 42.78 195 TYR A CA 1
ATOM 1560 C C . TYR A 1 195 ? 10.610 -18.624 2.137 1.00 42.78 195 TYR A C 1
ATOM 1562 O O . TYR A 1 195 ? 10.774 -19.753 1.676 1.00 42.78 195 TYR A O 1
ATOM 1570 N N . LEU A 1 196 ? 11.457 -17.632 1.847 1.00 43.84 196 LEU A N 1
ATOM 1571 C CA . LEU A 1 196 ? 12.627 -17.729 0.970 1.00 43.84 196 LEU A CA 1
ATOM 1572 C C . LEU A 1 196 ? 13.770 -18.463 1.661 1.00 43.84 196 LEU A C 1
ATOM 1574 O O . LEU A 1 196 ? 14.414 -19.250 0.994 1.00 43.84 196 LEU A O 1
ATOM 1578 N N . LYS A 1 197 ? 14.014 -18.320 2.971 1.00 46.69 197 LYS A N 1
ATOM 1579 C CA . LYS A 1 197 ? 15.002 -19.168 3.670 1.00 46.69 197 LYS A CA 1
ATOM 1580 C C . LYS A 1 197 ? 14.602 -20.647 3.641 1.00 46.69 197 LYS A C 1
ATOM 1582 O O . LYS A 1 197 ? 15.478 -21.497 3.517 1.00 46.69 197 LYS A O 1
ATOM 1587 N N . LYS A 1 198 ? 13.301 -20.963 3.709 1.00 48.22 198 LYS A N 1
ATOM 1588 C CA . LYS A 1 198 ? 12.801 -22.342 3.552 1.00 48.22 198 LYS A CA 1
ATOM 1589 C C . LYS A 1 198 ? 12.875 -22.852 2.104 1.00 48.22 198 LYS A C 1
ATOM 1591 O O . LYS A 1 198 ? 13.173 -24.025 1.914 1.00 48.22 198 LYS A O 1
ATOM 1596 N N . ARG A 1 199 ? 12.640 -22.008 1.087 1.00 45.03 199 ARG A N 1
ATOM 1597 C CA . ARG A 1 199 ? 12.667 -22.416 -0.338 1.00 45.03 199 ARG A CA 1
ATOM 1598 C C . ARG A 1 199 ? 14.024 -22.283 -1.039 1.00 45.03 199 ARG A C 1
ATOM 1600 O O . ARG A 1 199 ? 14.308 -23.090 -1.910 1.00 45.03 199 ARG A O 1
ATOM 1607 N N . LEU A 1 200 ? 14.881 -21.332 -0.674 1.00 41.38 200 LEU A N 1
ATOM 1608 C CA . LEU A 1 200 ? 16.203 -21.138 -1.294 1.00 41.38 200 LEU A CA 1
ATOM 1609 C C . LEU A 1 200 ? 17.200 -22.239 -0.920 1.00 41.38 200 LEU A C 1
ATOM 1611 O O . LEU A 1 200 ? 18.116 -22.476 -1.692 1.00 41.38 200 LEU A O 1
ATOM 1615 N N . LYS A 1 201 ? 16.978 -22.985 0.172 1.00 41.78 201 LYS A N 1
ATOM 1616 C CA . LYS A 1 201 ? 17.706 -24.242 0.440 1.00 41.78 201 LYS A CA 1
ATOM 1617 C C . LYS A 1 201 ? 17.474 -25.332 -0.622 1.00 41.78 201 LYS A C 1
ATOM 1619 O O . LYS A 1 201 ? 18.157 -26.342 -0.591 1.00 41.78 201 LYS A O 1
ATOM 1624 N N . LYS A 1 202 ? 16.493 -25.160 -1.517 1.00 36.81 202 LYS A N 1
ATOM 1625 C CA . LYS A 1 202 ? 16.201 -26.076 -2.631 1.00 36.81 202 LYS A CA 1
ATOM 1626 C C . LYS A 1 202 ? 16.719 -25.589 -3.991 1.00 36.81 202 LYS A C 1
ATOM 1628 O O . LYS A 1 202 ? 16.553 -26.307 -4.966 1.00 36.81 202 LYS A O 1
ATOM 1633 N N . PHE A 1 203 ? 17.277 -24.380 -4.074 1.00 35.84 203 PHE A N 1
ATOM 1634 C CA . PHE A 1 203 ? 17.659 -23.743 -5.345 1.00 35.84 203 PHE A CA 1
ATOM 1635 C C . PHE A 1 203 ? 19.077 -23.142 -5.329 1.00 35.84 203 PHE A C 1
ATOM 1637 O O . PHE A 1 203 ? 19.410 -22.348 -6.209 1.00 35.84 203 PHE A O 1
ATOM 1644 N N . ILE A 1 204 ? 19.891 -23.505 -4.333 1.00 35.03 204 ILE A N 1
ATOM 1645 C CA . ILE A 1 204 ? 21.345 -23.295 -4.291 1.00 35.03 204 ILE A CA 1
ATOM 1646 C C . ILE A 1 204 ? 21.974 -24.658 -4.046 1.00 35.03 204 ILE A C 1
ATOM 1648 O O . ILE A 1 204 ? 21.441 -25.359 -3.155 1.00 35.03 204 ILE A O 1
#

Foldseek 3Di:
DQVLVCVQVVHNCPVVVVVVVCCCCPVVVDQDEAEDEDFQSCLVVVVVVLVVCVVVVHAYEYHYDAPAAPDPPPTDRHLVLLVSLVCCVVRHDCSRDPPLNNQLSVVLNCVSVVNDDQAQFQQLVPDWDADPQQFI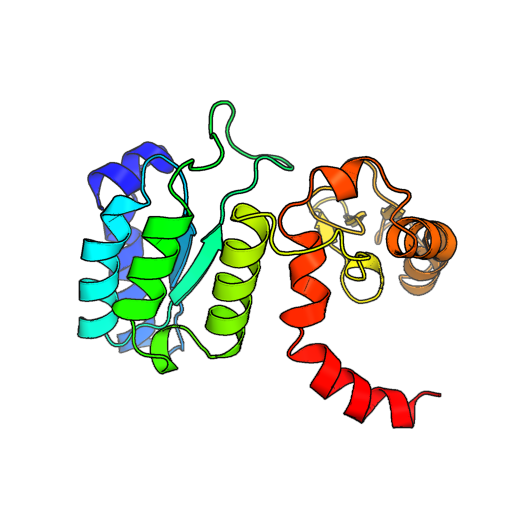GSDNNGDDGQDGCVPDPHPVCSSVSCPVVSVCSRVVNDPSSVSDSCRRSVVRSPPPVVVCVVCVVVVD

Sequence (204 aa):
MRETHNTIRNTNSWDKAVDLLYELKTKYKKFVKLAFVFQKDNYLDFNTLSKFMKKEGIPIDILCYSSGGMGQPGSEDCPDYKDGIDNVLRELPADLIGEDKIKYLKLVKNKIEGKLKSQKCIVPSFKFMVDAKGNVYPCSAWEKPVGNVLKAKSFSDIWKSYSNLRKKIRQGNHPWCIKCRSCELTINSVVGLGYLKKRLKKFI

Secondary structure (DSSP, 8-state):
-HHHHHHHHTSS-HHHHHHHHHHHHHTS-----EEEEE-TTTTTTHHHHHHHHHHHT--EEEEE---SSSPPTT-PPPTTHHHHHHHHHHHS-HHHH-HHHHHHHHHHHHHHTT-SPPPPP-GGGT--EE-TT-EEESSTT--S-SEETTTSS-HHHHHHHTHHHHHHHHTT--HHHHH-TTTTHHHHS-HHHHHHHHHHTT--

pLDDT: mean 79.67, std 16.45, range [35.03, 96.75]